Protein AF-A0A0D0DAS3-F1 (afdb_monomer_lite)

pLDDT: mean 72.25, std 18.8, range [35.47, 98.0]

Organism: NCBI:txid930991

Radius of gyration: 37.84 Å; chains: 1; bounding box: 75×64×122 Å

Structure (mmCIF, N/CA/C/O backbone):
data_AF-A0A0D0DAS3-F1
#
_entry.id   AF-A0A0D0DAS3-F1
#
loop_
_atom_site.group_PDB
_atom_site.id
_atom_site.type_symbol
_atom_site.label_atom_id
_atom_site.label_alt_id
_atom_site.label_comp_id
_atom_site.label_asym_id
_atom_site.label_entity_id
_atom_site.label_seq_id
_atom_site.pdbx_PDB_ins_code
_atom_site.Cartn_x
_atom_site.Cartn_y
_atom_site.Cartn_z
_atom_site.occupancy
_atom_site.B_iso_or_equiv
_atom_site.auth_seq_id
_atom_site.auth_comp_id
_atom_site.auth_asym_id
_atom_site.auth_atom_id
_atom_site.pdbx_PDB_model_num
ATOM 1 N N . MET A 1 1 ? -22.072 -10.601 -1.209 1.00 37.31 1 MET A N 1
ATOM 2 C CA . MET A 1 1 ? -21.146 -11.226 -0.236 1.00 37.31 1 MET A CA 1
ATOM 3 C C . MET A 1 1 ? -21.796 -11.237 1.158 1.00 37.31 1 MET A C 1
ATOM 5 O O . MET A 1 1 ? -21.249 -10.698 2.103 1.00 37.31 1 MET A O 1
ATOM 9 N N . ALA A 1 2 ? -23.007 -11.801 1.280 1.00 35.47 2 ALA A N 1
ATOM 10 C CA . ALA A 1 2 ? -23.915 -11.553 2.415 1.00 35.47 2 ALA A CA 1
ATOM 11 C C . ALA A 1 2 ? -24.180 -12.789 3.305 1.00 35.47 2 ALA A C 1
ATOM 13 O O . ALA A 1 2 ? -25.159 -12.817 4.038 1.00 35.47 2 ALA A O 1
ATOM 14 N N . LEU A 1 3 ? -23.362 -13.846 3.217 1.00 41.78 3 LEU A N 1
ATOM 15 C CA . LEU A 1 3 ? -23.717 -15.157 3.790 1.00 41.78 3 LEU A CA 1
ATOM 16 C C . LEU A 1 3 ? -22.562 -15.920 4.470 1.00 41.78 3 LEU A C 1
ATOM 18 O O . LEU A 1 3 ? -22.616 -17.141 4.551 1.00 41.78 3 LEU A O 1
ATOM 22 N N . ALA A 1 4 ? -21.533 -15.246 4.993 1.00 43.44 4 ALA A N 1
ATOM 23 C CA . ALA A 1 4 ? -20.408 -15.937 5.652 1.00 43.44 4 ALA A CA 1
ATOM 24 C C . ALA A 1 4 ? -20.433 -15.921 7.196 1.00 43.44 4 ALA A C 1
ATOM 26 O O . ALA A 1 4 ? -19.560 -16.514 7.818 1.00 43.44 4 ALA A O 1
ATOM 27 N N . LEU A 1 5 ? -21.430 -15.295 7.834 1.00 45.88 5 LEU A N 1
ATOM 28 C CA . LEU A 1 5 ? -21.548 -15.247 9.303 1.00 45.88 5 LEU A CA 1
ATOM 29 C C . LEU A 1 5 ? -22.787 -15.991 9.828 1.00 45.88 5 LEU A C 1
ATOM 31 O O . LEU A 1 5 ? -23.347 -15.628 10.854 1.00 45.88 5 LEU A O 1
ATOM 35 N N . LYS A 1 6 ? -23.240 -17.038 9.125 1.00 41.72 6 LYS A N 1
ATOM 36 C CA . LYS A 1 6 ? -24.409 -17.843 9.532 1.00 41.72 6 LYS A CA 1
ATOM 37 C C . LYS A 1 6 ? -24.060 -19.089 10.361 1.00 41.72 6 LYS A C 1
ATOM 39 O O . LYS A 1 6 ? -24.925 -19.921 10.601 1.00 41.72 6 LYS A O 1
ATOM 44 N N . GLY A 1 7 ? -22.812 -19.250 10.794 1.00 41.03 7 GLY A N 1
ATOM 45 C CA . GLY A 1 7 ? -22.350 -20.496 11.401 1.00 41.03 7 GLY A CA 1
ATOM 46 C C . GLY A 1 7 ? -21.439 -20.260 12.586 1.00 41.03 7 GLY A C 1
ATOM 47 O O . GLY A 1 7 ? -20.234 -20.168 12.412 1.00 41.03 7 GLY A O 1
ATOM 48 N N . GLU A 1 8 ? -22.045 -20.120 13.759 1.00 41.56 8 GLU A N 1
ATOM 49 C CA . GLU A 1 8 ? -21.644 -20.693 15.052 1.00 41.56 8 GLU A CA 1
ATOM 50 C C . GLU A 1 8 ? -22.451 -19.949 16.118 1.00 41.56 8 GLU A C 1
ATOM 52 O O . GLU A 1 8 ? -22.489 -18.721 16.129 1.00 41.56 8 GLU A O 1
ATOM 57 N N . HIS A 1 9 ? -23.128 -20.683 16.999 1.00 45.09 9 HIS A N 1
ATOM 58 C CA . HIS A 1 9 ? -24.027 -20.197 18.056 1.00 45.09 9 HIS A CA 1
ATOM 59 C C . HIS A 1 9 ? -23.376 -19.276 19.113 1.00 45.09 9 HIS A C 1
ATOM 61 O O . HIS A 1 9 ? -23.907 -19.111 20.202 1.00 45.09 9 HIS A O 1
ATOM 67 N N . LEU A 1 10 ? -22.251 -18.634 18.801 1.00 44.75 10 LEU A N 1
ATOM 68 C CA . LEU A 1 10 ? -21.479 -17.788 19.700 1.00 44.75 10 LEU A CA 1
ATOM 69 C C . LEU A 1 10 ? -22.201 -16.498 20.115 1.00 44.75 10 LEU A C 1
ATOM 71 O O . LEU A 1 10 ? -21.881 -15.932 21.154 1.00 44.75 10 LEU A O 1
ATOM 75 N N . TRP A 1 11 ? -23.169 -16.043 19.316 1.00 48.16 11 TRP A N 1
ATOM 76 C CA . TRP A 1 11 ? -23.962 -14.838 19.587 1.00 48.16 11 TRP A CA 1
ATOM 77 C C . TRP A 1 11 ? -25.349 -15.127 20.171 1.00 48.16 11 TRP A C 1
ATOM 79 O O . TRP A 1 11 ? -26.010 -14.209 20.648 1.00 48.16 11 TRP A O 1
ATOM 89 N N . ALA A 1 12 ? -25.786 -16.390 20.184 1.00 48.19 12 ALA A N 1
ATOM 90 C CA . ALA A 1 12 ? -27.146 -16.766 20.578 1.00 48.19 12 ALA A CA 1
ATOM 91 C C . ALA A 1 12 ? -27.414 -16.657 22.093 1.00 48.19 12 ALA A C 1
ATOM 93 O O . ALA A 1 12 ? -28.505 -16.985 22.547 1.00 48.19 12 ALA A O 1
ATOM 94 N N . HIS A 1 13 ? -26.434 -16.218 22.886 1.00 48.16 13 HIS A N 1
ATOM 95 C CA . HIS A 1 13 ? -26.560 -16.162 24.342 1.00 48.16 13 HIS A CA 1
ATOM 96 C C . HIS A 1 13 ? -26.931 -14.778 24.892 1.00 48.16 13 HIS A C 1
ATOM 98 O O . HIS A 1 13 ? -27.250 -14.696 26.073 1.00 48.16 13 HIS A O 1
ATOM 104 N N . CYS A 1 14 ? -26.909 -13.709 24.082 1.00 50.25 14 CYS A N 1
ATOM 105 C CA . CYS A 1 14 ? -27.077 -12.342 24.604 1.00 50.25 14 CYS A CA 1
ATOM 106 C C . CYS A 1 14 ? -28.175 -11.503 23.937 1.00 50.25 14 CYS A C 1
ATOM 108 O O . CYS A 1 14 ? -28.351 -10.353 24.328 1.00 50.25 14 CYS A O 1
ATOM 110 N N . SER A 1 15 ? -28.915 -12.026 22.956 1.00 57.41 15 SER A N 1
ATOM 111 C CA . SER A 1 15 ? -30.044 -11.289 22.381 1.00 57.41 15 SER A CA 1
ATOM 112 C C . SER A 1 15 ? -31.141 -12.235 21.891 1.00 57.41 15 SER A C 1
ATOM 114 O O . SER A 1 15 ? -30.876 -13.247 21.243 1.00 57.41 15 SER A O 1
ATOM 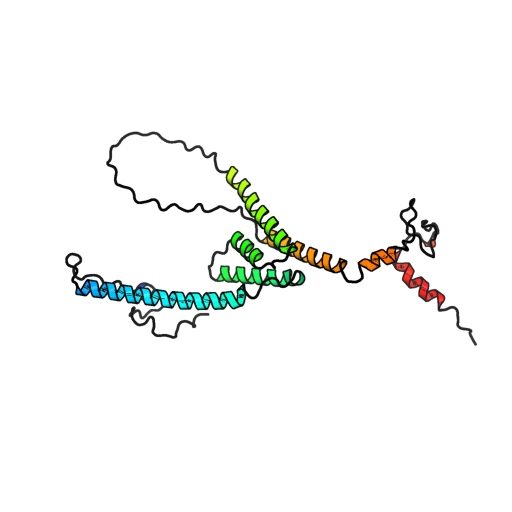116 N N . SER A 1 16 ? -32.384 -11.907 22.243 1.00 64.19 16 SER A N 1
ATOM 117 C CA . SER A 1 16 ? -33.613 -12.562 21.782 1.00 64.19 16 SER A CA 1
ATOM 118 C C . SER A 1 16 ? -34.200 -11.885 20.534 1.00 64.19 16 SER A C 1
ATOM 120 O O . SER A 1 16 ? -35.347 -12.149 20.171 1.00 64.19 16 SER A O 1
ATOM 122 N N . GLY A 1 17 ? -33.430 -11.009 19.880 1.00 69.56 17 GLY A N 1
ATOM 123 C CA . GLY A 1 17 ? -33.854 -10.255 18.704 1.00 69.56 17 GLY A CA 1
ATOM 124 C C . GLY A 1 17 ? -34.172 -11.163 17.518 1.00 69.56 17 GLY A C 1
ATOM 125 O O . GLY A 1 17 ? -33.307 -11.895 17.031 1.00 69.56 17 GLY A O 1
ATOM 126 N N . LEU A 1 18 ? -35.420 -11.109 17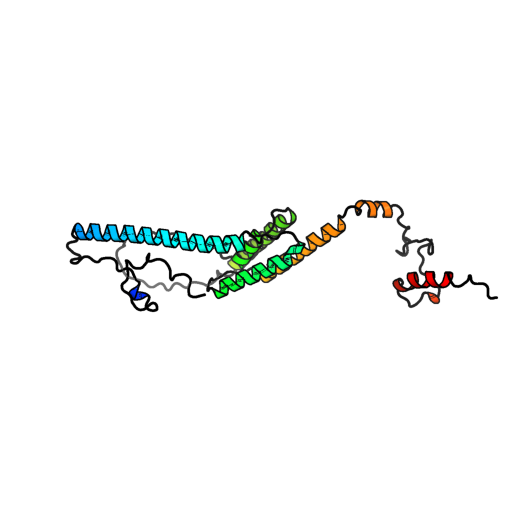.046 1.00 73.81 18 LEU A N 1
ATOM 127 C CA . LEU A 1 18 ? -35.893 -11.877 15.887 1.00 73.81 18 LEU A CA 1
ATOM 128 C C . LEU A 1 18 ? -35.603 -11.173 14.552 1.00 73.81 18 LEU A C 1
ATOM 130 O O . LEU A 1 18 ? -35.542 -11.843 13.521 1.00 73.81 18 LEU A O 1
ATOM 134 N N . ASP A 1 19 ? -35.437 -9.848 14.564 1.00 75.75 19 ASP A N 1
ATOM 135 C CA . ASP A 1 19 ? -35.235 -9.040 13.362 1.00 75.75 19 ASP A CA 1
ATOM 136 C C . ASP A 1 19 ? -33.746 -8.717 13.141 1.00 75.75 19 ASP A C 1
ATOM 138 O O . ASP A 1 19 ? -33.213 -7.852 13.834 1.00 75.75 19 ASP A O 1
ATOM 142 N N . PRO A 1 20 ? -33.081 -9.321 12.134 1.00 68.69 20 PRO A N 1
ATOM 143 C CA . PRO A 1 20 ? -31.670 -9.078 11.826 1.00 68.69 20 PRO A CA 1
ATOM 144 C C . PRO A 1 20 ? -31.358 -7.654 11.342 1.00 68.69 20 PRO A C 1
ATOM 146 O O . PRO A 1 20 ? -30.185 -7.310 11.203 1.00 68.69 20 PRO A O 1
ATOM 149 N N . THR A 1 21 ? -32.370 -6.832 11.054 1.00 67.81 21 THR A N 1
ATOM 150 C CA . THR A 1 21 ? -32.191 -5.438 10.625 1.00 67.81 21 THR A CA 1
ATOM 151 C C . THR A 1 21 ? -32.295 -4.432 11.771 1.00 67.81 21 THR A C 1
ATOM 153 O O . THR A 1 21 ? -31.789 -3.315 11.646 1.00 67.81 21 THR A O 1
ATOM 156 N N . ASN A 1 22 ? -32.857 -4.829 12.916 1.00 75.25 22 ASN A N 1
ATOM 157 C CA . ASN A 1 22 ? -32.949 -3.982 14.096 1.00 75.25 22 ASN A CA 1
ATOM 158 C C . ASN A 1 22 ? -31.716 -4.158 14.996 1.00 75.25 22 ASN A C 1
ATOM 160 O O . ASN A 1 22 ? -31.684 -5.007 15.884 1.00 75.25 22 ASN A O 1
ATOM 164 N N . LEU A 1 23 ? -30.688 -3.323 14.799 1.00 63.03 23 LEU A N 1
ATOM 165 C CA . LEU A 1 23 ? -29.473 -3.365 15.626 1.00 63.03 23 LEU A CA 1
ATOM 166 C C . LEU A 1 23 ? -29.740 -3.156 17.126 1.00 63.03 23 LEU A C 1
ATOM 168 O O . LEU A 1 23 ? -28.943 -3.629 17.937 1.00 63.03 23 LEU A O 1
ATOM 172 N N . ALA A 1 24 ? -30.831 -2.480 17.506 1.00 67.31 24 ALA A N 1
ATOM 173 C CA . ALA A 1 24 ? -31.164 -2.267 18.913 1.00 67.31 24 ALA A CA 1
ATOM 174 C C . ALA A 1 24 ? -31.466 -3.593 19.630 1.00 67.31 24 ALA A C 1
ATOM 176 O O . ALA A 1 24 ? -31.024 -3.784 20.763 1.00 67.31 24 ALA A O 1
ATOM 177 N N . ASP A 1 25 ? -32.094 -4.547 18.936 1.00 68.69 25 ASP A N 1
ATOM 178 C CA . ASP A 1 25 ? -32.457 -5.863 19.479 1.00 68.69 25 ASP A CA 1
ATOM 179 C C . ASP A 1 25 ? -31.242 -6.788 19.685 1.00 68.69 25 ASP A C 1
ATOM 181 O O . ASP A 1 25 ? -31.351 -7.848 20.305 1.00 68.69 25 ASP A O 1
ATOM 185 N N . TYR A 1 26 ? -30.068 -6.393 19.183 1.00 61.81 26 TYR A N 1
ATOM 186 C CA . TYR A 1 26 ? -28.794 -7.096 19.371 1.00 61.81 26 TYR A CA 1
ATOM 187 C C . TYR A 1 26 ? -27.865 -6.414 20.374 1.00 61.81 26 TYR A C 1
ATOM 189 O O . TYR A 1 26 ? -26.768 -6.917 20.638 1.00 61.81 26 TYR A O 1
ATOM 197 N N . THR A 1 27 ? -28.272 -5.280 20.951 1.00 60.72 27 THR A N 1
ATOM 198 C CA . THR A 1 27 ? -27.487 -4.655 22.014 1.00 60.72 27 THR A CA 1
ATOM 199 C C . THR A 1 27 ? -27.577 -5.508 23.277 1.00 60.72 27 THR A C 1
ATOM 201 O O . THR A 1 27 ? -28.653 -5.744 23.816 1.00 60.72 27 THR A O 1
ATOM 204 N N . SER A 1 28 ? -26.430 -6.018 23.738 1.00 68.12 28 SER A N 1
ATOM 205 C CA . SER A 1 28 ? -26.345 -6.721 25.020 1.00 68.12 28 SER A CA 1
ATOM 206 C C . SER A 1 28 ? -26.717 -5.733 26.122 1.00 68.12 28 SER A C 1
ATOM 208 O O . SER A 1 28 ? -25.948 -4.814 26.418 1.00 68.12 28 SER A O 1
ATOM 210 N N . SER A 1 29 ? -27.910 -5.886 26.691 1.00 76.06 29 SER A N 1
ATOM 211 C CA . SER A 1 29 ? -28.363 -5.063 27.803 1.00 76.06 29 SER A CA 1
ATOM 212 C C . SER A 1 29 ? -27.509 -5.387 29.023 1.00 76.06 29 SER A C 1
ATOM 214 O O . SER A 1 29 ? -27.520 -6.520 29.512 1.00 76.06 29 SER A O 1
ATOM 216 N N . VAL A 1 30 ? -26.755 -4.399 29.501 1.00 80.25 30 VAL A N 1
ATOM 217 C CA . VAL A 1 30 ? -26.060 -4.489 30.788 1.00 80.25 30 VAL A CA 1
ATOM 218 C C . VAL A 1 30 ? -27.119 -4.788 31.855 1.00 80.25 30 VAL A C 1
ATOM 220 O O . VAL A 1 30 ? -28.116 -4.062 31.899 1.00 80.25 30 VAL A O 1
ATOM 223 N N . PRO A 1 31 ? -26.955 -5.829 32.691 1.00 83.81 31 PRO A N 1
ATOM 224 C CA . PRO A 1 31 ? -27.891 -6.078 33.777 1.00 83.81 31 PRO A CA 1
ATOM 225 C C . PRO A 1 31 ? -27.959 -4.841 34.680 1.00 83.81 31 PRO A C 1
ATOM 227 O O . PRO A 1 31 ? -26.941 -4.365 35.182 1.00 83.81 31 PRO A O 1
ATOM 230 N N . SER A 1 32 ? -29.160 -4.288 34.832 1.00 83.25 32 SER A N 1
ATOM 231 C CA . SER A 1 32 ? -29.428 -3.129 35.680 1.00 83.25 32 SER A CA 1
ATOM 232 C C . SER A 1 32 ? -29.883 -3.592 37.068 1.00 83.25 32 SER A C 1
ATOM 234 O O . SER A 1 32 ? -30.735 -4.483 37.128 1.00 83.25 32 SER A O 1
ATOM 236 N N . PRO A 1 33 ? -29.379 -2.992 38.162 1.00 86.56 33 PRO A N 1
ATOM 237 C CA . PRO A 1 33 ? -29.865 -3.288 39.507 1.00 86.56 33 PRO A CA 1
ATOM 238 C C . PRO A 1 33 ? -31.370 -3.037 39.626 1.00 86.56 33 PRO A C 1
ATOM 240 O O . PRO A 1 33 ? -31.887 -2.091 39.025 1.00 86.56 33 PRO A O 1
ATOM 243 N N . VAL A 1 34 ? -32.061 -3.855 40.420 1.00 89.44 34 VAL A N 1
ATOM 244 C CA . VAL A 1 34 ? -33.497 -3.682 40.696 1.00 89.44 34 VAL A CA 1
ATOM 245 C C . VAL A 1 34 ? -33.736 -2.422 41.534 1.00 89.44 34 VAL A C 1
ATOM 247 O O . VAL A 1 34 ? -34.700 -1.697 41.291 1.00 89.44 34 VAL A O 1
ATOM 250 N N . ASP A 1 35 ? -32.834 -2.134 42.477 1.00 89.81 35 ASP A N 1
ATOM 251 C CA . ASP A 1 35 ? -32.795 -0.891 43.250 1.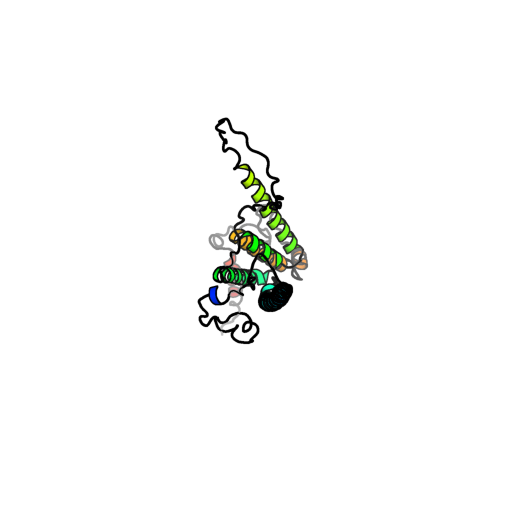00 89.81 35 ASP A CA 1
ATOM 252 C C . ASP A 1 35 ? -31.390 -0.260 43.152 1.00 89.81 35 ASP A C 1
ATOM 254 O O . ASP A 1 35 ? -30.423 -0.813 43.685 1.00 89.81 35 ASP A O 1
ATOM 258 N N . PRO A 1 36 ? -31.235 0.909 42.504 1.00 87.69 36 PRO A N 1
ATOM 259 C CA . PRO A 1 36 ? -29.936 1.568 42.369 1.00 87.69 36 PRO A CA 1
ATOM 260 C C . PRO A 1 36 ? -29.347 2.033 43.710 1.00 87.69 36 PRO A C 1
ATOM 262 O O . PRO A 1 36 ? -28.149 2.302 43.790 1.00 87.69 36 PRO A O 1
ATOM 265 N N . THR A 1 37 ? -30.165 2.131 44.759 1.00 92.25 37 THR A N 1
ATOM 266 C CA . THR A 1 37 ? -29.747 2.554 46.101 1.00 92.25 37 THR A CA 1
ATOM 267 C C . THR A 1 37 ? -29.239 1.403 46.970 1.00 92.25 37 THR A C 1
ATOM 269 O O . THR A 1 37 ? -28.601 1.656 47.992 1.00 92.25 37 THR A O 1
ATOM 272 N N . ALA A 1 38 ? -29.479 0.150 46.572 1.00 91.88 38 ALA A N 1
ATOM 273 C CA . ALA A 1 38 ? -29.181 -1.031 47.378 1.00 91.88 38 ALA A CA 1
ATOM 274 C C . ALA A 1 38 ? -28.699 -2.207 46.513 1.00 91.88 38 ALA A C 1
ATOM 276 O O . ALA A 1 38 ? -29.331 -3.259 46.463 1.00 91.88 38 ALA A O 1
ATOM 277 N N . ILE A 1 39 ? -27.549 -2.034 45.854 1.00 93.44 39 ILE A N 1
ATOM 278 C CA . ILE A 1 39 ? -26.938 -3.091 45.037 1.00 93.44 39 ILE A CA 1
ATOM 279 C C . ILE A 1 39 ? -26.578 -4.287 45.928 1.00 93.44 39 ILE A C 1
ATOM 281 O O . ILE A 1 39 ? -25.756 -4.193 46.843 1.00 93.44 39 ILE A O 1
ATOM 285 N N . THR A 1 40 ? -27.181 -5.431 45.633 1.00 95.81 40 THR A N 1
ATOM 286 C CA . THR A 1 40 ? -26.952 -6.690 46.341 1.00 95.81 40 THR A CA 1
ATOM 287 C C . THR A 1 40 ? -25.684 -7.394 45.847 1.00 95.81 40 THR A C 1
ATOM 289 O O . THR A 1 40 ? -25.251 -7.221 44.707 1.00 95.81 40 THR A O 1
ATOM 292 N N . ALA A 1 41 ? -25.088 -8.253 46.682 1.00 93.62 41 ALA A N 1
ATOM 293 C CA . ALA A 1 41 ? -23.917 -9.047 46.289 1.00 93.62 41 ALA A CA 1
ATOM 294 C C . ALA A 1 41 ? -24.187 -9.938 45.058 1.00 93.62 41 ALA A C 1
ATOM 296 O O . ALA A 1 41 ? -23.314 -10.089 44.207 1.00 93.62 41 ALA A O 1
ATOM 297 N N . ALA A 1 42 ? -25.411 -10.461 44.925 1.00 91.19 42 ALA A N 1
ATOM 298 C CA . ALA A 1 42 ? -25.826 -11.261 43.774 1.00 91.19 42 ALA A CA 1
ATOM 299 C C . ALA A 1 42 ? -25.858 -10.441 42.470 1.00 91.19 42 ALA A C 1
ATOM 301 O O . ALA A 1 42 ? -25.453 -10.930 41.416 1.00 91.19 42 ALA A O 1
ATOM 302 N N . GLU A 1 43 ? -26.291 -9.178 42.528 1.00 91.75 43 GLU A N 1
ATOM 303 C CA . GLU A 1 43 ? -26.259 -8.278 41.368 1.00 91.75 43 GLU A CA 1
ATOM 304 C C . GLU A 1 43 ? -24.821 -7.925 40.973 1.00 91.75 43 GLU A C 1
ATOM 306 O O . GLU A 1 43 ? -24.504 -7.907 39.784 1.00 91.75 43 GLU A O 1
ATOM 311 N N . ILE A 1 44 ? -23.928 -7.721 41.949 1.00 92.06 44 ILE A N 1
ATOM 312 C CA . ILE A 1 44 ? -22.495 -7.502 41.686 1.00 92.06 44 ILE A CA 1
ATOM 313 C C . ILE A 1 44 ? -21.895 -8.715 40.968 1.00 92.06 44 ILE A C 1
ATOM 315 O O . ILE A 1 44 ? -21.233 -8.547 39.943 1.00 92.06 44 ILE A O 1
ATOM 319 N N . GLU A 1 45 ? -22.151 -9.932 41.457 1.00 92.81 45 GLU A N 1
ATOM 320 C CA . GLU A 1 45 ? -21.692 -11.161 40.798 1.00 92.81 45 GLU A CA 1
ATOM 321 C C . GLU A 1 45 ? -22.249 -11.286 39.373 1.00 92.81 45 GLU A C 1
ATOM 323 O O . GLU A 1 45 ? -21.499 -11.606 38.449 1.00 92.81 45 GLU A O 1
ATOM 328 N N . SER A 1 46 ? -23.525 -10.948 39.159 1.00 87.12 46 SER A N 1
ATOM 329 C CA . SER A 1 46 ? -24.140 -10.968 37.827 1.00 87.12 46 SER A CA 1
ATOM 330 C C . SER A 1 46 ? -23.499 -9.968 36.858 1.00 87.12 46 SER A C 1
ATOM 332 O O . SER A 1 46 ? -23.319 -10.288 35.681 1.00 87.12 46 SER A O 1
ATOM 334 N N . VAL A 1 47 ? -23.159 -8.759 37.313 1.00 85.06 47 VAL A N 1
ATOM 335 C CA . VAL A 1 47 ? -22.491 -7.744 36.480 1.00 85.06 47 VAL A CA 1
ATOM 336 C C . VAL A 1 47 ? -21.060 -8.174 36.148 1.00 85.06 47 VAL A C 1
ATOM 338 O O . VAL A 1 47 ? -20.618 -8.016 35.008 1.00 85.06 47 VAL A O 1
ATOM 341 N N . LEU A 1 48 ? -20.335 -8.746 37.114 1.00 87.12 48 LEU A N 1
ATOM 342 C CA . LEU A 1 48 ? -18.971 -9.239 36.904 1.00 87.12 48 LEU A CA 1
ATOM 343 C C . LEU A 1 48 ? -18.927 -10.421 35.925 1.00 87.12 48 LEU A C 1
ATOM 345 O O . LEU A 1 48 ? -18.082 -10.429 35.027 1.00 87.12 48 LEU A O 1
ATOM 349 N N . ASP A 1 49 ? -19.853 -11.377 36.038 1.00 89.12 49 ASP A N 1
ATOM 350 C CA . ASP A 1 49 ? -19.989 -12.485 35.082 1.00 89.12 49 ASP A CA 1
ATOM 351 C C . ASP A 1 49 ? -20.333 -11.977 33.670 1.00 89.12 49 ASP A C 1
ATOM 353 O O . ASP A 1 49 ? -19.721 -12.399 32.682 1.00 89.12 49 ASP A O 1
ATOM 357 N N . TRP A 1 50 ? -21.240 -10.998 33.561 1.00 89.06 50 TRP A N 1
ATOM 358 C CA . TRP A 1 50 ? -21.560 -10.354 32.284 1.00 89.06 50 TRP A CA 1
ATOM 359 C C . TRP A 1 50 ? -20.332 -9.678 31.658 1.00 89.06 50 TRP A C 1
ATOM 361 O O . TRP A 1 50 ? -20.059 -9.873 30.471 1.00 89.06 50 TRP A O 1
ATOM 371 N N . LEU A 1 51 ? -19.547 -8.934 32.447 1.00 83.25 51 LEU A N 1
ATOM 372 C CA . LEU A 1 51 ? -18.313 -8.291 31.982 1.00 83.25 51 LEU A CA 1
ATOM 373 C C . LEU A 1 51 ? -17.278 -9.316 31.503 1.00 83.25 51 LEU A C 1
ATOM 375 O O . LEU A 1 51 ? -16.657 -9.109 30.457 1.00 83.25 51 LEU A O 1
ATOM 379 N N . ALA A 1 52 ? -17.115 -10.431 32.221 1.00 84.94 52 ALA A N 1
ATOM 380 C CA . ALA A 1 52 ? -16.203 -11.505 31.837 1.00 84.94 52 ALA A CA 1
ATOM 381 C C . ALA A 1 52 ? -16.607 -12.140 30.495 1.00 84.94 52 ALA A C 1
ATOM 383 O O . ALA A 1 52 ? -15.778 -12.265 29.586 1.00 84.94 52 ALA A O 1
ATOM 384 N N . LYS A 1 53 ? -17.896 -12.457 30.323 1.00 85.25 53 LYS A N 1
ATOM 385 C CA . LYS A 1 53 ? -18.444 -12.993 29.066 1.00 85.25 53 LYS A CA 1
ATOM 386 C C . LYS A 1 53 ? -18.326 -11.995 27.915 1.00 85.25 53 LYS A C 1
ATOM 388 O O . LYS A 1 53 ? -17.931 -12.374 26.812 1.00 85.25 53 LYS A O 1
ATOM 393 N N . ALA A 1 54 ? -18.595 -10.713 28.160 1.00 83.06 54 ALA A N 1
ATOM 394 C CA . ALA A 1 54 ? -18.446 -9.659 27.160 1.00 83.06 54 ALA A CA 1
ATOM 395 C C . ALA A 1 54 ? -16.981 -9.482 26.721 1.00 83.06 54 ALA A C 1
ATOM 397 O O . ALA A 1 54 ? -16.704 -9.338 25.527 1.00 83.06 54 ALA A O 1
ATOM 398 N N . ALA A 1 55 ? -16.029 -9.534 27.658 1.00 76.12 55 ALA A N 1
ATOM 399 C CA . ALA A 1 55 ? -14.600 -9.490 27.354 1.00 76.12 55 ALA A CA 1
ATOM 400 C C . ALA A 1 55 ? -14.153 -10.709 26.526 1.00 76.12 55 ALA A C 1
ATOM 402 O O . ALA A 1 55 ? -13.418 -10.555 25.547 1.00 76.12 55 ALA A O 1
ATOM 403 N N . GLN A 1 56 ? -14.644 -11.907 26.860 1.00 85.31 56 GLN A N 1
ATOM 404 C CA . GLN A 1 56 ? -14.389 -13.124 26.089 1.00 85.31 56 GLN A CA 1
ATOM 405 C C . GLN A 1 56 ? -14.973 -13.037 24.672 1.00 85.31 56 GLN A C 1
ATOM 407 O O . GLN A 1 56 ? -14.278 -13.343 23.705 1.00 85.31 56 GLN A O 1
ATOM 412 N N . ALA A 1 57 ? -16.215 -12.571 24.520 1.00 80.44 57 ALA A N 1
ATOM 413 C CA . ALA A 1 57 ? -16.831 -12.381 23.209 1.00 80.44 57 ALA A CA 1
ATOM 414 C C . ALA A 1 57 ? -16.026 -11.389 22.355 1.00 80.44 57 ALA A C 1
ATOM 416 O O . ALA A 1 57 ? -15.674 -11.699 21.216 1.00 80.44 57 ALA A O 1
ATOM 417 N N . LYS A 1 58 ? -15.636 -10.240 22.930 1.00 77.69 58 LYS A N 1
ATOM 418 C CA . LYS A 1 58 ? -14.756 -9.264 22.267 1.00 77.69 58 LYS A CA 1
ATOM 419 C C . LYS A 1 58 ? -13.427 -9.883 21.837 1.00 77.69 58 LYS A C 1
ATOM 421 O O . LYS A 1 58 ? -12.986 -9.619 20.722 1.00 77.69 58 LYS A O 1
ATOM 426 N N . SER A 1 59 ? -12.798 -10.719 22.667 1.00 75.06 59 SER A N 1
ATOM 427 C CA . SER A 1 59 ? -11.527 -11.361 22.305 1.00 75.06 59 SER A CA 1
ATOM 428 C C . SER A 1 59 ? -11.683 -12.340 21.137 1.00 75.06 59 SER A C 1
ATOM 430 O O . SER A 1 59 ? -10.838 -12.359 20.243 1.00 75.06 59 SER A O 1
ATOM 432 N N . ILE A 1 60 ? -12.787 -13.094 21.079 1.00 75.31 60 ILE A N 1
ATOM 433 C CA . ILE A 1 60 ? -13.058 -14.031 19.980 1.00 75.31 60 ILE A CA 1
ATOM 434 C C . ILE A 1 60 ? -13.365 -13.283 18.683 1.00 75.31 60 ILE A C 1
ATOM 436 O O . ILE A 1 60 ? -12.839 -13.654 17.632 1.00 75.31 60 ILE A O 1
ATOM 440 N N . ILE A 1 61 ? -14.172 -12.221 18.754 1.00 76.31 61 ILE A N 1
ATOM 441 C CA . ILE A 1 61 ? -14.477 -11.356 17.609 1.00 76.31 61 ILE A CA 1
ATOM 442 C C . ILE A 1 61 ? -13.192 -10.732 17.084 1.00 76.31 61 ILE A C 1
ATOM 444 O O . ILE A 1 61 ? -12.896 -10.878 15.903 1.00 76.31 61 ILE A O 1
ATOM 448 N N . ASN A 1 62 ? -12.387 -10.128 17.961 1.00 71.25 62 ASN A N 1
ATOM 449 C CA . ASN A 1 62 ? -11.100 -9.562 17.578 1.00 71.25 62 ASN A CA 1
ATOM 450 C C . ASN A 1 62 ? -10.198 -10.626 16.962 1.00 71.25 62 ASN A C 1
ATOM 452 O O . ASN A 1 62 ? -9.620 -10.381 15.915 1.00 71.25 62 ASN A O 1
ATOM 456 N N . ARG A 1 63 ? -10.122 -11.838 17.527 1.00 78.12 63 ARG A N 1
ATOM 457 C CA . ARG A 1 63 ? -9.322 -12.916 16.934 1.00 78.12 63 ARG A CA 1
ATOM 458 C C . ARG A 1 63 ? -9.823 -13.294 15.542 1.00 78.12 63 ARG A C 1
ATOM 460 O O . ARG A 1 63 ? -9.001 -13.454 14.647 1.00 78.12 63 ARG A O 1
ATOM 467 N N . ARG A 1 64 ? -11.137 -13.438 15.333 1.00 76.56 64 ARG A N 1
ATOM 468 C CA . ARG A 1 64 ? -11.707 -13.825 14.027 1.00 76.56 64 ARG A CA 1
ATOM 469 C C . ARG A 1 64 ? -11.595 -12.712 12.994 1.00 76.56 64 ARG A C 1
ATOM 471 O O . ARG A 1 64 ? -11.170 -12.997 11.882 1.00 76.56 64 ARG A O 1
ATOM 478 N N . ILE A 1 65 ? -11.918 -11.473 13.359 1.00 78.12 65 ILE A N 1
ATOM 479 C CA . ILE A 1 65 ? -11.751 -10.307 12.486 1.00 78.12 65 ILE A CA 1
ATOM 480 C C . ILE A 1 65 ? -10.275 -10.142 12.155 1.00 78.12 65 ILE A C 1
ATOM 482 O O . ILE A 1 65 ? -9.952 -10.107 10.978 1.00 78.12 65 ILE A O 1
ATOM 486 N N . SER A 1 66 ? -9.375 -10.157 13.144 1.00 75.88 66 SER A N 1
ATOM 487 C CA . SER A 1 66 ? -7.937 -10.113 12.884 1.00 75.88 66 SER A CA 1
ATOM 488 C C . SER A 1 66 ? -7.498 -11.260 11.992 1.00 75.88 66 SER A C 1
ATOM 490 O O . SER A 1 66 ? -6.769 -10.993 11.064 1.00 75.88 66 SER A O 1
ATOM 492 N N . THR A 1 67 ? -7.973 -12.495 12.184 1.00 69.38 67 THR A N 1
ATOM 493 C CA . THR A 1 67 ? -7.592 -13.625 11.313 1.00 69.38 67 THR A CA 1
ATOM 494 C C . THR A 1 67 ? -8.094 -13.443 9.883 1.00 69.38 67 THR A C 1
ATOM 496 O O . THR A 1 67 ? -7.353 -13.700 8.943 1.00 69.38 67 THR A O 1
ATOM 499 N N . ILE A 1 68 ? -9.340 -13.001 9.693 1.00 70.62 68 ILE A N 1
ATOM 500 C CA . ILE A 1 68 ? -9.917 -12.774 8.361 1.00 70.62 68 ILE A CA 1
ATOM 501 C C . ILE A 1 68 ? -9.195 -11.614 7.683 1.00 70.62 68 ILE A C 1
ATOM 503 O O . ILE A 1 68 ? -8.735 -11.767 6.558 1.00 70.62 68 ILE A O 1
ATOM 507 N N . VAL A 1 69 ? -9.031 -10.498 8.389 1.00 71.62 69 VAL A N 1
ATOM 508 C CA . VAL A 1 69 ? -8.307 -9.321 7.915 1.00 71.62 69 VAL A CA 1
ATOM 509 C C . VAL A 1 69 ? -6.865 -9.699 7.603 1.00 71.62 69 VAL A C 1
ATOM 511 O O . VAL A 1 69 ? -6.435 -9.485 6.484 1.00 71.62 69 VAL A O 1
ATOM 514 N N . THR A 1 70 ? -6.132 -10.361 8.497 1.00 65.44 70 THR A N 1
ATOM 515 C CA . THR A 1 70 ? -4.762 -10.798 8.206 1.00 65.44 70 THR A CA 1
ATOM 516 C C . THR A 1 70 ? -4.719 -11.830 7.096 1.00 65.44 70 THR A C 1
ATOM 518 O O . THR A 1 70 ? -3.832 -11.729 6.286 1.00 65.44 70 THR A O 1
ATOM 521 N N . SER A 1 71 ? -5.642 -12.786 6.974 1.00 67.00 71 SER A N 1
ATOM 522 C CA . SER A 1 71 ? -5.612 -13.744 5.851 1.00 67.00 71 SER A CA 1
ATOM 523 C C . SER A 1 71 ? -5.867 -13.061 4.505 1.00 67.00 71 SER A C 1
ATOM 525 O O . SER A 1 71 ? -5.150 -13.306 3.541 1.00 67.00 71 SER A O 1
ATOM 527 N N . GLN A 1 72 ? -6.819 -12.125 4.456 1.00 67.00 72 GLN A N 1
ATOM 528 C CA . GLN A 1 72 ? -7.111 -11.350 3.255 1.00 67.00 72 GLN A CA 1
ATOM 529 C C . GLN A 1 72 ? -6.024 -10.320 2.944 1.00 67.00 72 GLN A C 1
ATOM 531 O O . GLN A 1 72 ? -5.795 -10.026 1.775 1.00 67.00 72 GLN A O 1
ATOM 536 N N . LEU A 1 73 ? -5.358 -9.764 3.955 1.00 63.66 73 LEU A N 1
ATOM 537 C CA . LEU A 1 73 ? -4.255 -8.826 3.771 1.00 63.66 73 LEU A CA 1
ATOM 538 C C . LEU A 1 73 ? -2.928 -9.550 3.525 1.00 63.66 73 LEU A C 1
ATOM 540 O O . LEU A 1 73 ? -2.126 -9.059 2.755 1.00 63.66 73 LEU A O 1
ATOM 544 N N . ASP A 1 74 ? -2.672 -10.721 4.091 1.00 59.09 74 ASP A N 1
ATOM 545 C CA . ASP A 1 74 ? -1.414 -11.451 3.905 1.00 59.09 74 ASP A CA 1
ATOM 546 C C . ASP A 1 74 ? -1.398 -12.126 2.521 1.00 59.09 74 ASP A C 1
ATOM 548 O O . ASP A 1 74 ? -0.431 -12.001 1.776 1.00 59.09 74 ASP A O 1
ATOM 552 N N . GLU A 1 75 ? -2.516 -12.694 2.057 1.00 57.09 75 GLU A N 1
ATOM 553 C CA . GLU A 1 75 ? -2.584 -13.231 0.688 1.00 57.09 75 GLU A CA 1
ATOM 554 C C . GLU A 1 75 ? -2.531 -12.138 -0.400 1.00 57.09 75 GLU A C 1
ATOM 556 O O . GLU A 1 75 ? -2.040 -12.397 -1.502 1.00 57.09 75 GLU A O 1
ATOM 561 N N . ASN A 1 76 ? -2.968 -10.904 -0.103 1.00 56.41 76 ASN A N 1
ATOM 562 C CA . ASN A 1 76 ? -3.067 -9.830 -1.104 1.00 56.41 76 ASN A CA 1
ATOM 563 C C . ASN A 1 76 ? -2.022 -8.700 -0.965 1.00 56.41 76 ASN A C 1
ATOM 565 O O . ASN A 1 76 ? -1.636 -8.126 -1.982 1.00 56.41 76 ASN A O 1
ATOM 569 N N . GLN A 1 77 ? -1.529 -8.385 0.239 1.00 55.78 77 GLN A N 1
ATOM 570 C CA . GLN A 1 77 ? -0.567 -7.297 0.506 1.00 55.78 77 GLN A CA 1
ATOM 571 C C . GLN A 1 77 ? 0.876 -7.782 0.695 1.00 55.78 77 GLN A C 1
ATOM 573 O O . GLN A 1 77 ? 1.787 -7.134 0.179 1.00 55.78 77 GLN A O 1
ATOM 578 N N . THR A 1 78 ? 1.149 -8.915 1.361 1.00 48.59 78 THR A N 1
ATOM 579 C CA . THR A 1 78 ? 2.551 -9.377 1.492 1.00 48.59 78 THR A CA 1
ATOM 580 C C . THR A 1 78 ? 3.072 -10.063 0.224 1.00 48.59 78 THR A C 1
ATOM 582 O O . THR A 1 78 ? 4.288 -10.096 -0.001 1.00 48.59 78 THR A O 1
ATOM 585 N N . ALA A 1 79 ? 2.179 -10.504 -0.669 1.00 51.66 79 ALA A N 1
ATOM 586 C CA . ALA A 1 79 ? 2.522 -11.195 -1.914 1.00 51.66 79 ALA A CA 1
ATOM 587 C C . ALA A 1 79 ? 2.787 -10.286 -3.129 1.00 51.66 79 ALA A C 1
ATOM 589 O O . ALA A 1 79 ? 3.313 -10.761 -4.141 1.00 51.66 79 ALA A O 1
ATOM 590 N N . GLN A 1 80 ? 2.470 -8.990 -3.066 1.00 71.69 80 GLN A N 1
ATOM 591 C CA . GLN A 1 80 ? 2.672 -8.091 -4.206 1.00 71.69 80 GLN A CA 1
ATOM 592 C C . GLN A 1 80 ? 3.685 -7.000 -3.940 1.00 71.69 80 GLN A C 1
ATOM 594 O O . GLN A 1 80 ? 3.514 -5.868 -4.352 1.00 71.69 80 GLN A O 1
ATOM 599 N N . LYS A 1 81 ? 4.814 -7.354 -3.332 1.00 88.62 81 LYS A N 1
ATOM 600 C CA . LYS A 1 81 ? 6.006 -6.521 -3.498 1.00 88.62 81 LYS A CA 1
ATOM 601 C C . LYS A 1 81 ? 6.334 -6.416 -4.982 1.00 88.62 81 LYS A C 1
ATOM 603 O O . LYS A 1 81 ? 6.222 -7.401 -5.722 1.00 88.62 81 LYS A O 1
ATOM 608 N N . LEU A 1 82 ? 6.777 -5.239 -5.403 1.00 94.25 82 LEU A N 1
ATOM 609 C CA . LEU A 1 82 ? 7.305 -5.058 -6.746 1.00 94.25 82 LEU A CA 1
ATOM 610 C C . LEU A 1 82 ? 8.456 -6.053 -6.950 1.00 94.25 82 LEU A C 1
ATOM 612 O O . LEU A 1 82 ? 9.439 -6.020 -6.213 1.00 94.25 82 LEU A O 1
ATOM 616 N N . LYS A 1 83 ? 8.346 -6.960 -7.925 1.00 92.12 83 LYS A N 1
ATOM 617 C CA . LYS A 1 83 ? 9.377 -7.992 -8.136 1.00 92.12 83 LYS A CA 1
ATOM 618 C C . LYS A 1 83 ? 10.658 -7.388 -8.701 1.00 92.12 83 LYS A C 1
ATOM 620 O O . LYS A 1 83 ? 11.754 -7.611 -8.192 1.00 92.12 83 LYS A O 1
ATOM 625 N N . ASP A 1 84 ? 10.507 -6.595 -9.753 1.00 94.56 84 ASP A N 1
ATOM 626 C CA . ASP A 1 84 ? 11.573 -5.837 -10.390 1.00 94.56 84 ASP A CA 1
ATOM 627 C C . ASP A 1 84 ? 10.992 -4.629 -11.140 1.00 94.56 84 ASP A C 1
ATOM 629 O O . ASP A 1 84 ? 9.785 -4.415 -11.177 1.00 94.56 84 ASP A O 1
ATOM 633 N N . ALA A 1 85 ? 11.857 -3.817 -11.750 1.00 96.44 85 ALA A N 1
ATOM 634 C CA . ALA A 1 85 ? 11.416 -2.628 -12.469 1.00 96.44 85 ALA A CA 1
ATOM 635 C C . ALA A 1 85 ? 10.511 -2.928 -13.680 1.00 96.44 85 ALA A C 1
ATOM 637 O O . ALA A 1 85 ? 9.687 -2.088 -14.024 1.00 96.44 85 ALA A O 1
ATOM 638 N N . SER A 1 86 ? 10.624 -4.101 -14.315 1.00 95.19 86 SER A N 1
ATOM 639 C CA . SER A 1 86 ? 9.747 -4.483 -15.433 1.00 95.19 86 SER A CA 1
ATOM 640 C C . SER A 1 86 ? 8.319 -4.800 -14.985 1.00 95.19 86 SER A C 1
ATOM 642 O O . SER A 1 86 ? 7.381 -4.644 -15.762 1.00 95.19 86 SER A O 1
ATOM 644 N N . ASP A 1 87 ? 8.151 -5.145 -13.709 1.00 95.56 87 ASP A N 1
ATOM 645 C CA . ASP A 1 87 ? 6.869 -5.439 -13.074 1.00 95.56 87 ASP A CA 1
ATOM 646 C C . ASP A 1 87 ? 6.096 -4.182 -12.619 1.00 95.56 87 ASP A C 1
ATOM 648 O O . ASP A 1 87 ? 4.974 -4.280 -12.127 1.00 95.56 87 ASP A O 1
ATOM 652 N N . ALA A 1 88 ? 6.669 -2.983 -12.790 1.00 96.25 88 ALA A N 1
ATOM 653 C CA . ALA A 1 88 ? 6.137 -1.737 -12.228 1.00 96.25 88 ALA A CA 1
ATOM 654 C C . ALA A 1 88 ? 4.708 -1.407 -12.677 1.00 96.25 88 ALA A C 1
ATOM 656 O O . ALA A 1 88 ? 3.883 -1.027 -11.851 1.00 96.25 88 ALA A O 1
ATOM 657 N N . MET A 1 89 ? 4.389 -1.596 -13.961 1.00 96.12 89 MET A N 1
ATOM 658 C CA . MET A 1 89 ? 3.037 -1.346 -14.479 1.00 96.12 89 MET A CA 1
ATOM 659 C C . MET A 1 89 ? 2.006 -2.311 -13.883 1.00 96.12 89 MET A C 1
ATOM 661 O O . MET A 1 89 ? 0.907 -1.891 -13.532 1.00 96.12 89 MET A O 1
ATOM 665 N N . ARG A 1 90 ? 2.361 -3.598 -13.747 1.00 95.25 90 ARG A N 1
ATOM 666 C CA . ARG A 1 90 ? 1.478 -4.606 -13.143 1.00 95.25 90 ARG A CA 1
ATOM 667 C C . ARG A 1 90 ? 1.252 -4.295 -11.666 1.00 95.25 90 ARG A C 1
ATOM 669 O O . ARG A 1 90 ? 0.114 -4.321 -11.217 1.00 95.25 90 ARG A O 1
ATOM 676 N N . TYR A 1 91 ? 2.327 -3.991 -10.939 1.00 94.94 91 TYR A N 1
ATOM 677 C CA . TYR A 1 91 ? 2.269 -3.627 -9.525 1.00 94.94 91 TYR A CA 1
ATOM 678 C C . TYR A 1 91 ? 1.383 -2.398 -9.290 1.00 94.94 91 TYR A C 1
ATOM 680 O O . TYR A 1 91 ? 0.467 -2.466 -8.478 1.00 94.94 91 TYR A O 1
ATOM 688 N N . LEU A 1 92 ? 1.591 -1.314 -10.049 1.00 95.50 92 LEU A N 1
ATOM 689 C CA . LEU A 1 92 ? 0.792 -0.095 -9.909 1.00 95.5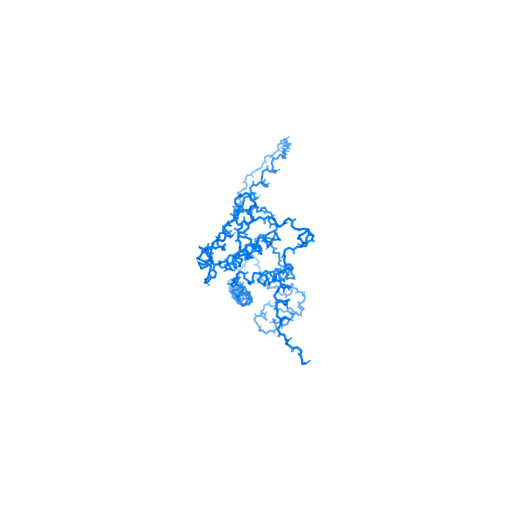0 92 LEU A CA 1
ATOM 690 C C . LEU A 1 92 ? -0.694 -0.344 -10.201 1.00 95.50 92 LEU A C 1
ATOM 692 O O . LEU A 1 92 ? -1.537 0.102 -9.433 1.00 95.50 92 LEU A O 1
ATOM 696 N N . GLY A 1 93 ? -1.020 -1.099 -11.256 1.00 94.38 93 GLY A N 1
ATOM 697 C CA . GLY A 1 93 ? -2.415 -1.400 -11.586 1.00 94.38 93 GLY A CA 1
ATOM 698 C C . GLY A 1 93 ? -3.129 -2.217 -10.505 1.00 94.38 93 GLY A C 1
ATOM 699 O O . GLY A 1 93 ? -4.300 -1.977 -10.223 1.00 94.38 93 GLY A O 1
ATOM 700 N N . ILE A 1 94 ? -2.429 -3.155 -9.859 1.00 90.25 94 ILE A N 1
ATOM 701 C CA . ILE A 1 94 ? -3.016 -3.933 -8.758 1.00 90.25 94 ILE A CA 1
ATOM 702 C C . ILE A 1 94 ? -3.148 -3.079 -7.495 1.00 90.25 94 ILE A C 1
ATOM 704 O O . ILE A 1 94 ? -4.142 -3.189 -6.780 1.00 90.25 94 ILE A O 1
ATOM 708 N N . PHE A 1 95 ? -2.182 -2.195 -7.245 1.00 92.19 95 PHE A N 1
ATOM 709 C CA . PHE A 1 95 ? -2.257 -1.236 -6.152 1.00 92.19 95 PHE A CA 1
ATOM 710 C C . PHE A 1 95 ? -3.467 -0.295 -6.302 1.00 92.19 95 PHE A C 1
ATOM 712 O O . PHE A 1 95 ? -4.229 -0.114 -5.354 1.00 92.19 95 PHE A O 1
ATOM 719 N N . GLU A 1 96 ? -3.697 0.256 -7.498 1.00 93.25 96 GLU A N 1
ATOM 720 C CA . GLU A 1 96 ? -4.853 1.116 -7.790 1.00 93.25 96 GLU A CA 1
ATOM 721 C C . GLU A 1 96 ? -6.191 0.370 -7.636 1.00 93.25 96 GLU A C 1
ATOM 723 O O . GLU A 1 96 ? -7.111 0.900 -7.007 1.00 93.25 96 GLU A O 1
ATOM 728 N N . ASP A 1 97 ? -6.291 -0.874 -8.127 1.00 90.31 97 ASP A N 1
ATOM 729 C CA . ASP A 1 97 ? -7.481 -1.722 -7.933 1.00 90.31 97 ASP A CA 1
ATOM 730 C C . ASP A 1 97 ? -7.752 -1.976 -6.440 1.00 90.31 97 ASP A C 1
ATOM 732 O O . ASP A 1 97 ? -8.892 -1.874 -5.981 1.00 90.31 97 ASP A O 1
ATOM 736 N N . ALA A 1 98 ? -6.707 -2.240 -5.649 1.00 87.69 98 ALA A N 1
ATOM 737 C CA . ALA A 1 98 ? -6.834 -2.424 -4.205 1.00 87.69 98 ALA A CA 1
ATOM 738 C C . ALA A 1 98 ? -7.349 -1.154 -3.507 1.00 87.69 98 ALA A C 1
ATOM 740 O O . ALA A 1 98 ? -8.308 -1.230 -2.736 1.00 87.69 98 ALA A O 1
ATOM 741 N N . CYS A 1 99 ? -6.782 0.015 -3.826 1.00 88.88 99 CYS A N 1
ATOM 742 C CA . CYS A 1 99 ? -7.254 1.304 -3.310 1.00 88.88 99 CYS A CA 1
ATOM 743 C C . CYS A 1 99 ? -8.737 1.528 -3.636 1.00 88.88 99 CYS A C 1
ATOM 745 O O . CYS A 1 99 ? -9.525 1.919 -2.774 1.00 88.88 99 CYS A O 1
ATOM 747 N N . GLN A 1 100 ? -9.150 1.224 -4.870 1.00 89.50 100 GLN A N 1
ATOM 748 C CA . GLN A 1 100 ? -10.537 1.369 -5.300 1.00 89.50 100 GLN A CA 1
ATOM 749 C C . GLN A 1 100 ? -11.487 0.439 -4.530 1.00 89.50 100 GLN A C 1
ATOM 751 O O . GLN A 1 100 ? -12.587 0.857 -4.160 1.00 89.50 100 GLN A O 1
ATOM 756 N N . ARG A 1 101 ? -11.075 -0.802 -4.245 1.00 85.50 101 ARG A N 1
ATOM 757 C CA . ARG A 1 101 ? -11.865 -1.730 -3.420 1.00 85.50 101 ARG A CA 1
ATOM 758 C C . ARG A 1 101 ? -12.016 -1.239 -1.984 1.00 85.50 101 ARG A C 1
ATOM 760 O O . ARG A 1 101 ? -13.104 -1.370 -1.430 1.00 85.50 101 ARG A O 1
ATOM 767 N N . PHE A 1 102 ? -10.981 -0.641 -1.393 1.00 84.19 102 PHE A N 1
ATOM 768 C CA . PHE A 1 102 ? -11.095 -0.029 -0.063 1.00 84.19 102 PHE A CA 1
ATOM 769 C C . PHE A 1 102 ? -12.139 1.092 -0.042 1.00 84.19 102 PHE A C 1
ATOM 771 O O . PHE A 1 102 ? -13.016 1.088 0.823 1.00 84.19 102 PHE A O 1
ATOM 778 N N . ILE A 1 103 ? -12.133 1.965 -1.054 1.00 86.31 103 ILE A N 1
ATOM 779 C CA . ILE A 1 103 ? -13.142 3.025 -1.202 1.00 86.31 103 ILE A CA 1
ATOM 780 C C . ILE A 1 103 ? -14.555 2.430 -1.334 1.00 86.31 103 ILE A C 1
ATOM 782 O O . ILE A 1 103 ? -15.490 2.909 -0.695 1.00 86.31 103 ILE A O 1
ATOM 786 N N . GLN A 1 104 ? -14.726 1.351 -2.108 1.00 85.38 104 GLN A N 1
ATOM 787 C CA . GLN A 1 104 ? -16.019 0.660 -2.246 1.00 85.38 104 GLN A CA 1
ATOM 788 C C . GLN A 1 104 ? -16.521 0.044 -0.933 1.00 85.38 104 GLN A C 1
ATOM 790 O O . GLN A 1 104 ? -17.729 -0.069 -0.735 1.00 85.38 104 GLN A O 1
ATOM 795 N N . MET A 1 105 ? -15.615 -0.336 -0.030 1.00 83.62 105 MET A N 1
ATOM 796 C CA . MET A 1 105 ? -15.952 -0.839 1.306 1.00 83.62 105 MET A CA 1
ATOM 797 C C . MET A 1 105 ? -16.261 0.279 2.314 1.00 83.62 105 MET A C 1
ATOM 799 O O . MET A 1 105 ? -16.509 -0.011 3.482 1.00 83.62 105 MET A O 1
ATOM 803 N N . GLY A 1 106 ? -16.252 1.546 1.890 1.00 86.00 106 GLY A N 1
ATOM 804 C CA . GLY A 1 106 ? -16.467 2.693 2.772 1.00 86.00 106 GLY A CA 1
ATOM 805 C C . GLY A 1 106 ? -15.255 3.034 3.641 1.00 86.00 106 GLY A C 1
ATOM 806 O O . GLY A 1 106 ? -15.385 3.818 4.579 1.00 86.00 106 GLY A O 1
ATOM 807 N N . VAL A 1 107 ? -14.081 2.465 3.344 1.00 84.38 107 VAL A N 1
ATOM 808 C CA . VAL A 1 107 ? -12.827 2.847 3.996 1.00 84.38 107 VAL A CA 1
ATOM 809 C C . VAL A 1 107 ? -12.325 4.122 3.330 1.00 84.38 107 VAL A C 1
ATOM 811 O O . VAL A 1 107 ? -12.066 4.150 2.126 1.00 84.38 107 VAL A O 1
ATOM 814 N N . THR A 1 108 ? -12.192 5.194 4.108 1.00 86.81 108 THR A N 1
ATOM 815 C CA . THR A 1 108 ? -11.509 6.405 3.651 1.00 86.81 108 THR A CA 1
ATOM 816 C C . THR A 1 108 ? -10.025 6.095 3.528 1.00 86.81 108 THR A C 1
ATOM 818 O O . THR A 1 108 ? -9.389 5.780 4.528 1.00 86.81 108 THR A O 1
ATOM 821 N N . TYR A 1 109 ? -9.492 6.167 2.313 1.00 86.00 109 TYR A N 1
ATOM 822 C CA . TYR A 1 109 ? -8.081 5.929 2.034 1.00 86.00 109 TYR A CA 1
ATOM 823 C C . TYR A 1 109 ? -7.474 7.235 1.527 1.00 86.00 109 TYR A C 1
ATOM 825 O O . TYR A 1 109 ? -7.847 7.718 0.453 1.00 86.00 109 TYR A O 1
ATOM 833 N N . SER A 1 110 ? -6.638 7.872 2.346 1.00 90.00 110 SER A N 1
ATOM 834 C CA . SER A 1 110 ? -6.049 9.167 2.000 1.00 90.00 110 SER A CA 1
ATOM 835 C C . SER A 1 110 ? -4.967 9.018 0.926 1.00 90.00 110 SER A C 1
ATOM 837 O O . SER A 1 110 ? -4.346 7.964 0.783 1.00 90.00 110 SER A O 1
ATOM 839 N N . GLU A 1 111 ? -4.713 10.082 0.156 1.00 90.38 111 GLU A N 1
ATOM 840 C CA . GLU A 1 111 ? -3.645 10.053 -0.855 1.00 90.38 111 GLU A CA 1
ATOM 841 C C . GLU A 1 111 ? -2.262 9.819 -0.221 1.00 90.38 111 GLU A C 1
ATOM 843 O O . GLU A 1 111 ? -1.424 9.152 -0.825 1.00 90.38 111 GLU A O 1
ATOM 848 N N . ASP A 1 112 ? -2.030 10.310 1.001 1.00 88.56 112 ASP A N 1
ATOM 849 C CA . ASP A 1 112 ? -0.753 10.149 1.703 1.00 88.56 112 ASP A CA 1
ATOM 850 C C . ASP A 1 112 ? -0.539 8.705 2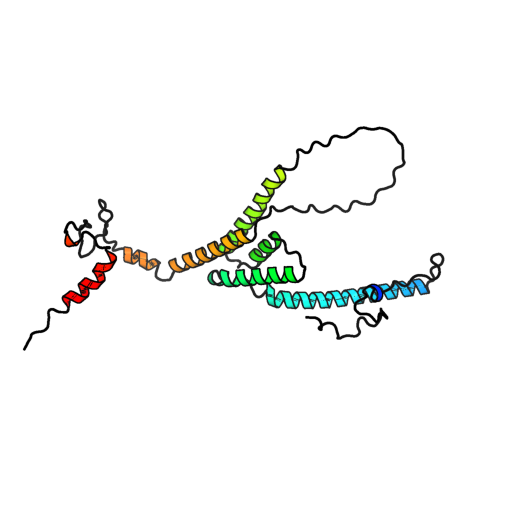.185 1.00 88.56 112 ASP A C 1
ATOM 852 O O . ASP A 1 112 ? 0.561 8.169 2.033 1.00 88.56 112 ASP A O 1
ATOM 856 N N . GLU A 1 113 ? -1.588 8.042 2.688 1.00 88.56 113 GLU A N 1
ATOM 857 C CA . GLU A 1 113 ? -1.556 6.605 3.006 1.00 88.56 113 GLU A CA 1
ATOM 858 C C . GLU A 1 113 ? -1.294 5.775 1.746 1.00 88.56 113 GLU A C 1
ATOM 860 O O . GLU A 1 113 ? -0.426 4.903 1.754 1.00 88.56 113 GLU A O 1
ATOM 865 N N . ALA A 1 114 ? -1.950 6.112 0.630 1.00 91.75 114 ALA A N 1
ATOM 866 C CA . ALA A 1 114 ? -1.713 5.455 -0.653 1.00 91.75 114 ALA A CA 1
ATOM 867 C C . ALA A 1 114 ? -0.255 5.590 -1.114 1.00 91.75 114 ALA A C 1
ATOM 869 O O . ALA A 1 114 ? 0.359 4.639 -1.599 1.00 91.75 114 ALA A O 1
ATOM 870 N N . VAL A 1 115 ? 0.334 6.777 -0.961 1.00 93.19 115 VAL A N 1
ATOM 871 C CA . VAL A 1 115 ? 1.744 6.998 -1.290 1.00 93.19 115 VAL A CA 1
ATOM 872 C C . VAL A 1 115 ? 2.659 6.216 -0.346 1.00 93.19 115 VAL A C 1
ATOM 874 O O . VAL A 1 115 ? 3.623 5.603 -0.810 1.00 93.19 115 VAL A O 1
ATOM 877 N N . PHE A 1 116 ? 2.371 6.209 0.954 1.00 91.00 116 PHE A N 1
ATOM 878 C CA . PHE A 1 116 ? 3.161 5.478 1.939 1.00 91.00 116 PHE A CA 1
ATOM 879 C C . PHE A 1 116 ? 3.167 3.969 1.659 1.00 91.00 116 PHE A C 1
ATOM 881 O O . PHE A 1 116 ? 4.243 3.370 1.561 1.00 91.00 116 PHE A O 1
ATOM 888 N N . ASP A 1 117 ? 1.995 3.379 1.435 1.00 91.75 117 ASP A N 1
ATOM 889 C CA . ASP A 1 117 ? 1.844 1.950 1.161 1.00 91.75 117 ASP A CA 1
ATOM 890 C C . ASP A 1 117 ? 2.497 1.561 -0.175 1.00 91.75 117 ASP A C 1
ATOM 892 O O . ASP A 1 117 ? 3.210 0.553 -0.255 1.00 91.75 117 ASP A O 1
ATOM 896 N N . LEU A 1 118 ? 2.359 2.401 -1.213 1.00 94.50 118 LEU A N 1
ATOM 897 C CA . LEU A 1 118 ? 3.037 2.201 -2.498 1.00 94.50 118 LEU A CA 1
ATOM 898 C C . LEU A 1 118 ? 4.559 2.117 -2.317 1.00 94.50 118 LEU A C 1
ATOM 900 O O . LEU A 1 118 ? 5.199 1.234 -2.898 1.00 94.50 118 LEU A O 1
ATOM 904 N N . LEU A 1 119 ? 5.133 3.031 -1.523 1.00 94.56 119 LEU A N 1
ATOM 905 C CA . LEU A 1 119 ? 6.569 3.100 -1.246 1.00 94.56 119 LEU A CA 1
ATOM 906 C C . LEU A 1 119 ? 7.047 1.942 -0.358 1.00 94.56 119 LEU A C 1
ATOM 908 O O . LEU A 1 119 ? 8.167 1.458 -0.539 1.00 94.56 119 LEU A O 1
ATOM 912 N N . GLN A 1 120 ? 6.210 1.457 0.561 1.00 91.50 120 GLN A N 1
ATOM 913 C CA . GLN A 1 120 ? 6.532 0.325 1.431 1.00 91.50 120 GLN A CA 1
ATOM 914 C C . GLN A 1 120 ? 6.640 -1.002 0.658 1.00 91.50 120 GLN A C 1
ATOM 916 O O . GLN A 1 120 ? 7.439 -1.869 1.027 1.00 91.50 120 GLN A O 1
ATOM 921 N N . GLY A 1 121 ? 5.892 -1.153 -0.440 1.00 92.44 121 GLY A N 1
ATOM 922 C CA . GLY A 1 121 ? 5.948 -2.334 -1.309 1.00 92.44 121 GLY A CA 1
ATOM 923 C C . GLY A 1 121 ? 7.142 -2.384 -2.274 1.00 92.44 121 GLY A C 1
ATOM 924 O O . GLY A 1 121 ? 7.280 -3.352 -3.032 1.00 92.44 121 GLY A O 1
ATOM 925 N N . LEU A 1 122 ? 8.029 -1.379 -2.258 1.00 95.31 122 LEU A N 1
ATOM 926 C CA . LEU A 1 122 ? 9.202 -1.335 -3.133 1.00 95.31 122 LEU A CA 1
ATOM 927 C C . LEU A 1 122 ? 10.353 -2.242 -2.644 1.00 95.31 122 LEU A C 1
ATOM 929 O O . LEU A 1 122 ? 10.516 -2.479 -1.443 1.00 95.31 122 LEU A O 1
ATOM 933 N N . PRO A 1 123 ? 11.210 -2.756 -3.551 1.00 94.62 123 PRO A N 1
ATOM 934 C CA . PRO A 1 123 ? 12.362 -3.567 -3.176 1.00 94.62 123 PRO A CA 1
ATOM 935 C C . PRO A 1 123 ? 13.387 -2.751 -2.389 1.00 94.62 123 PRO A C 1
ATOM 937 O O . PRO A 1 123 ? 13.624 -1.582 -2.677 1.00 94.62 123 PRO A O 1
ATOM 940 N N . LYS A 1 124 ? 14.118 -3.403 -1.483 1.00 94.94 124 LYS A N 1
ATOM 941 C CA . LYS A 1 124 ? 15.220 -2.783 -0.723 1.00 94.94 124 LYS A CA 1
ATOM 942 C C . LYS A 1 124 ? 16.523 -2.647 -1.530 1.00 94.94 124 LYS A C 1
ATOM 944 O O . LYS A 1 124 ? 17.607 -2.791 -0.976 1.00 94.94 124 LYS A O 1
ATOM 949 N N . THR A 1 125 ? 16.444 -2.433 -2.844 1.00 95.00 125 THR A N 1
ATOM 950 C CA . THR A 1 125 ? 17.640 -2.166 -3.657 1.00 95.00 125 THR A CA 1
ATOM 951 C C . THR A 1 125 ? 17.999 -0.684 -3.596 1.00 95.00 125 THR A C 1
ATOM 953 O O . THR A 1 125 ? 17.127 0.162 -3.404 1.00 95.00 125 THR A O 1
ATOM 956 N N . VAL A 1 126 ? 19.277 -0.364 -3.813 1.00 96.50 126 VAL A N 1
ATOM 957 C CA . VAL A 1 126 ? 19.800 1.011 -3.716 1.00 96.50 126 VAL A CA 1
ATOM 958 C C . VAL A 1 126 ? 19.006 1.999 -4.584 1.00 96.50 126 VAL A C 1
ATOM 960 O O . VAL A 1 126 ? 18.631 3.069 -4.117 1.00 96.50 126 VAL A O 1
ATOM 963 N N . ASP A 1 127 ? 18.679 1.634 -5.830 1.00 96.19 127 ASP A N 1
ATOM 964 C CA . ASP A 1 127 ? 17.907 2.501 -6.734 1.00 96.19 127 ASP A CA 1
ATOM 965 C C . ASP A 1 127 ? 16.516 2.868 -6.196 1.00 96.19 127 ASP A C 1
ATOM 967 O O . ASP A 1 127 ? 16.057 3.993 -6.420 1.00 96.19 127 ASP A O 1
ATOM 971 N N . TRP A 1 128 ? 15.845 1.923 -5.531 1.00 96.31 128 TRP A N 1
ATOM 972 C CA . TRP A 1 128 ? 14.507 2.108 -4.974 1.00 96.31 128 TRP A CA 1
ATOM 973 C C . TRP A 1 128 ? 14.546 2.809 -3.620 1.00 96.31 128 TRP A C 1
ATOM 975 O O . TRP A 1 128 ? 13.714 3.675 -3.381 1.00 96.31 128 TRP A O 1
ATOM 985 N N . GLN A 1 129 ? 15.551 2.536 -2.784 1.00 96.56 129 GLN A N 1
ATOM 986 C CA . GLN A 1 129 ? 15.768 3.266 -1.530 1.00 96.56 129 GLN A CA 1
ATOM 987 C C . GLN A 1 129 ? 15.973 4.763 -1.778 1.00 96.56 129 GLN A C 1
ATOM 989 O O . GLN A 1 129 ? 15.268 5.578 -1.189 1.00 96.56 129 GLN A O 1
ATOM 994 N N . ILE A 1 130 ? 16.841 5.122 -2.731 1.00 96.44 130 ILE A N 1
ATOM 995 C CA . ILE A 1 130 ? 17.054 6.522 -3.129 1.00 96.44 130 ILE A CA 1
ATOM 996 C C . ILE A 1 130 ? 15.744 7.153 -3.622 1.00 96.44 130 ILE A C 1
ATOM 998 O O . ILE A 1 130 ? 15.443 8.306 -3.319 1.00 96.44 130 ILE A O 1
ATOM 1002 N N . PHE A 1 131 ? 14.944 6.409 -4.394 1.00 96.62 131 PHE A N 1
ATOM 1003 C CA . PHE A 1 131 ? 13.640 6.890 -4.849 1.00 96.62 131 PHE A CA 1
ATOM 1004 C C . PHE A 1 131 ? 12.677 7.143 -3.678 1.00 96.62 131 PHE A C 1
ATOM 1006 O O . PHE A 1 131 ? 12.039 8.198 -3.655 1.00 96.62 131 PHE A O 1
ATOM 1013 N N . CYS A 1 132 ? 12.601 6.231 -2.702 1.00 95.38 132 CYS A N 1
ATOM 1014 C CA . CYS A 1 132 ? 11.796 6.408 -1.493 1.00 95.38 132 CYS A CA 1
ATOM 1015 C C . CYS A 1 132 ? 12.231 7.652 -0.710 1.00 95.38 132 CYS A C 1
ATOM 1017 O O . CYS A 1 132 ? 11.390 8.487 -0.394 1.00 95.38 132 CYS A O 1
ATOM 1019 N N . GLU A 1 133 ? 13.530 7.818 -0.452 1.00 95.06 133 GLU A N 1
ATOM 1020 C CA . GLU A 1 133 ? 14.075 8.958 0.299 1.00 95.06 133 GLU A CA 1
ATOM 1021 C C . GLU A 1 133 ? 13.775 10.299 -0.378 1.00 95.06 133 GLU A C 1
ATOM 1023 O O . GLU A 1 133 ? 13.288 11.229 0.269 1.00 95.06 133 GLU A O 1
ATOM 1028 N N . ILE A 1 134 ? 14.005 10.399 -1.692 1.00 94.56 134 ILE A N 1
ATOM 1029 C CA . ILE A 1 134 ? 13.715 11.618 -2.460 1.00 94.56 134 ILE A CA 1
ATOM 1030 C C . ILE A 1 134 ? 12.214 11.918 -2.445 1.00 94.56 134 ILE A C 1
ATOM 1032 O O . ILE A 1 134 ? 11.819 13.074 -2.289 1.00 94.56 134 ILE A O 1
ATOM 1036 N N . THR A 1 135 ? 11.375 10.895 -2.617 1.00 93.31 135 THR A N 1
ATOM 1037 C CA . THR A 1 135 ? 9.918 11.065 -2.657 1.00 93.31 135 THR A CA 1
ATOM 1038 C C . THR A 1 135 ? 9.391 11.508 -1.296 1.00 93.31 135 THR A C 1
ATOM 1040 O O . THR A 1 135 ? 8.717 12.532 -1.226 1.00 93.31 135 THR A O 1
ATOM 1043 N N . MET A 1 136 ? 9.787 10.837 -0.210 1.00 90.94 136 MET A N 1
ATOM 1044 C CA . MET A 1 136 ? 9.412 11.217 1.157 1.00 90.94 136 MET A CA 1
ATOM 1045 C C . MET A 1 136 ? 9.900 12.623 1.518 1.00 90.94 136 MET A C 1
ATOM 1047 O O . MET A 1 136 ? 9.134 13.424 2.048 1.00 90.94 136 MET A O 1
ATOM 1051 N N . SER A 1 137 ? 11.133 12.977 1.147 1.00 90.50 137 SER A N 1
ATOM 1052 C CA . SER A 1 137 ? 11.665 14.328 1.377 1.00 90.50 137 SER A CA 1
ATOM 1053 C C . SER A 1 137 ? 10.833 15.402 0.667 1.00 90.50 137 SER A C 1
ATOM 1055 O O . SER A 1 137 ? 10.610 16.480 1.213 1.00 90.50 137 SER A O 1
ATOM 1057 N N . ARG A 1 138 ? 10.332 15.123 -0.546 1.00 87.75 138 ARG A N 1
ATOM 1058 C CA . ARG A 1 138 ? 9.451 16.050 -1.279 1.00 87.75 138 ARG A CA 1
ATOM 1059 C C . ARG A 1 138 ? 8.091 16.212 -0.605 1.00 87.75 138 ARG A C 1
ATOM 1061 O O . ARG A 1 138 ? 7.582 17.331 -0.587 1.00 87.75 138 ARG A O 1
ATOM 1068 N N . ILE A 1 139 ? 7.527 15.139 -0.054 1.00 85.25 139 ILE A N 1
ATOM 1069 C CA . ILE A 1 139 ? 6.246 15.166 0.673 1.00 85.25 139 ILE A CA 1
ATOM 1070 C C . ILE A 1 139 ? 6.379 16.027 1.936 1.00 85.25 139 ILE A C 1
ATOM 1072 O O . ILE A 1 139 ? 5.606 16.964 2.148 1.00 85.25 139 ILE A O 1
ATOM 1076 N N . VAL A 1 140 ? 7.429 15.788 2.726 1.00 84.50 140 VAL A N 1
ATOM 1077 C CA . VAL A 1 140 ? 7.697 16.546 3.958 1.00 84.50 140 VAL A CA 1
ATOM 1078 C C . VAL A 1 140 ? 7.957 18.025 3.654 1.00 84.50 140 VAL A C 1
ATOM 1080 O O . VAL A 1 140 ? 7.351 18.901 4.268 1.00 84.50 140 VAL A O 1
ATOM 1083 N N . ASN A 1 141 ? 8.789 18.330 2.654 1.00 82.00 141 ASN A N 1
ATOM 1084 C CA . ASN A 1 141 ? 9.132 19.717 2.324 1.00 82.00 141 ASN A CA 1
ATOM 1085 C C . ASN A 1 141 ? 7.958 20.507 1.727 1.00 82.00 141 ASN A C 1
ATOM 1087 O O . ASN A 1 141 ? 7.854 21.710 1.959 1.00 82.00 141 ASN A O 1
ATOM 1091 N N . SER A 1 142 ? 7.055 19.850 0.994 1.00 73.31 142 SER A N 1
ATOM 1092 C CA . SER A 1 142 ? 5.852 20.499 0.449 1.00 73.31 142 SER A CA 1
ATOM 1093 C C . SER A 1 142 ? 4.878 20.925 1.560 1.00 73.31 142 SER A C 1
ATOM 1095 O O . SER A 1 142 ? 4.186 21.935 1.429 1.00 73.31 142 SER A O 1
ATOM 1097 N N . SER A 1 143 ? 4.902 20.220 2.697 1.00 64.31 143 SER A N 1
ATOM 1098 C CA . SER A 1 143 ? 4.062 20.492 3.873 1.00 64.31 143 SER A CA 1
ATOM 1099 C C . SER A 1 143 ? 4.476 21.770 4.607 1.00 64.31 143 SER A C 1
ATOM 1101 O O . SER A 1 143 ? 3.628 22.518 5.091 1.00 64.31 143 SER A O 1
ATOM 1103 N N . SER A 1 144 ? 5.775 22.089 4.615 1.00 57.59 144 SER A N 1
ATOM 1104 C CA . SER A 1 144 ? 6.308 23.276 5.297 1.00 57.59 144 SER A CA 1
ATOM 1105 C C . SER A 1 144 ? 5.874 24.605 4.666 1.00 57.59 144 SER A C 1
ATOM 1107 O O . SER A 1 144 ? 5.918 25.631 5.341 1.00 57.59 144 SER A O 1
ATOM 1109 N N . VAL A 1 145 ? 5.473 24.619 3.391 1.00 54.44 145 VAL A N 1
ATOM 1110 C CA . VAL A 1 145 ? 5.118 25.862 2.680 1.00 54.44 145 VAL A CA 1
ATOM 1111 C C . VAL A 1 145 ? 3.647 26.236 2.898 1.00 54.44 145 VAL A C 1
ATOM 1113 O O . VAL A 1 145 ? 3.313 27.417 2.936 1.00 54.44 145 VAL A O 1
ATOM 1116 N N . ALA A 1 146 ? 2.768 25.251 3.113 1.00 51.19 146 ALA A N 1
ATOM 1117 C CA . ALA A 1 146 ? 1.334 25.478 3.314 1.00 51.19 146 ALA A CA 1
ATOM 1118 C C . ALA A 1 146 ? 0.989 26.021 4.716 1.00 51.19 146 ALA A C 1
ATOM 1120 O O . ALA A 1 146 ? 0.025 26.769 4.871 1.00 51.19 146 ALA A O 1
ATOM 1121 N N . ALA A 1 147 ? 1.796 25.706 5.735 1.00 49.81 147 ALA A N 1
ATOM 1122 C CA . ALA A 1 147 ? 1.571 26.172 7.107 1.00 49.81 147 ALA A CA 1
ATOM 1123 C C . ALA A 1 147 ? 1.855 27.677 7.310 1.00 49.81 147 ALA A C 1
ATOM 1125 O O . ALA A 1 147 ? 1.413 28.257 8.298 1.00 49.81 147 ALA A O 1
ATOM 1126 N N . MET A 1 148 ? 2.550 28.337 6.374 1.00 50.72 148 MET A N 1
ATOM 1127 C CA . MET A 1 148 ? 2.912 29.758 6.488 1.00 50.72 148 MET A CA 1
ATOM 1128 C C . MET A 1 148 ? 1.830 30.743 6.008 1.00 50.72 148 MET A C 1
ATOM 1130 O O . MET A 1 148 ? 2.048 31.949 6.080 1.00 50.72 148 MET A O 1
ATOM 1134 N N . THR A 1 149 ? 0.663 30.286 5.536 1.00 45.62 149 THR A N 1
ATOM 1135 C CA . THR A 1 149 ? -0.377 31.186 4.977 1.00 45.62 149 THR A CA 1
ATOM 1136 C C . THR A 1 149 ? -1.620 31.351 5.863 1.00 45.62 149 THR A C 1
ATOM 1138 O O . THR A 1 149 ? -2.515 32.118 5.522 1.00 45.62 149 THR A O 1
ATOM 1141 N N . ILE A 1 150 ? -1.683 30.707 7.034 1.00 51.00 150 ILE A N 1
ATOM 1142 C CA . ILE A 1 150 ? -2.832 30.817 7.953 1.00 51.00 150 ILE A CA 1
ATOM 1143 C C . ILE A 1 150 ? -2.381 31.417 9.288 1.00 51.00 150 ILE A C 1
ATOM 1145 O O . ILE A 1 150 ? -2.381 30.760 10.318 1.00 51.00 150 ILE A O 1
ATOM 1149 N N . THR A 1 151 ? -1.949 32.677 9.291 1.00 47.94 151 THR A N 1
ATOM 1150 C CA . THR A 1 151 ? -1.919 33.511 10.512 1.00 47.94 151 THR A CA 1
ATOM 1151 C C . THR A 1 151 ? -1.917 34.988 10.126 1.00 47.94 151 THR A C 1
ATOM 1153 O O . THR A 1 151 ? -0.935 35.702 10.267 1.00 47.94 151 THR A O 1
ATOM 1156 N N . SER A 1 152 ? -3.050 35.463 9.610 1.00 45.56 152 SER A N 1
ATOM 1157 C CA . SER A 1 152 ? -3.391 36.889 9.684 1.00 45.56 152 SER A CA 1
ATOM 1158 C C . SER A 1 152 ? -4.910 37.080 9.698 1.00 45.56 152 SER A C 1
ATOM 1160 O O . SER A 1 152 ? -5.471 37.845 8.924 1.00 45.56 152 SER A O 1
ATOM 1162 N N . SER A 1 153 ? -5.593 36.340 10.573 1.00 44.91 153 SER A N 1
ATOM 1163 C CA . SER A 1 153 ? -6.971 36.633 10.970 1.00 44.91 153 SER A CA 1
ATOM 1164 C C . SER A 1 153 ? -6.907 37.319 12.329 1.00 44.91 153 SER A C 1
ATOM 1166 O O . SER A 1 153 ? -6.765 36.660 13.357 1.00 44.91 153 SER A O 1
ATOM 1168 N N . VAL A 1 154 ? -6.944 38.650 12.306 1.00 47.28 154 VAL A N 1
ATOM 1169 C CA . VAL A 1 154 ? -7.038 39.527 13.476 1.00 47.28 154 VAL A CA 1
ATOM 1170 C C . VAL A 1 154 ? -8.259 39.115 14.299 1.00 47.28 154 VAL A C 1
ATOM 1172 O O . VAL A 1 154 ? -9.395 39.277 13.862 1.00 47.28 154 VAL A O 1
ATOM 1175 N N . PHE A 1 155 ? -8.019 38.543 15.477 1.00 41.31 155 PHE A N 1
ATOM 1176 C CA . PHE A 1 155 ? -9.060 38.245 16.452 1.00 41.31 155 PHE A CA 1
ATOM 1177 C C . PHE A 1 155 ? -9.336 39.532 17.236 1.00 41.31 155 PHE A C 1
ATOM 1179 O O . PHE A 1 155 ? -8.589 39.897 18.144 1.00 41.31 155 PHE A O 1
ATOM 1186 N N . THR A 1 156 ? -10.368 40.271 16.839 1.00 44.75 156 THR A N 1
ATOM 1187 C CA . THR A 1 156 ? -10.849 41.431 17.592 1.00 44.75 156 THR A CA 1
ATOM 1188 C C . THR A 1 156 ? -11.606 40.916 18.814 1.00 44.75 156 THR A C 1
ATOM 1190 O O . THR A 1 156 ? -12.688 40.351 18.685 1.00 44.75 156 THR A O 1
ATOM 1193 N N . ILE A 1 157 ? -11.015 41.068 19.998 1.00 48.97 157 ILE A N 1
ATOM 1194 C CA . ILE A 1 157 ? -11.654 40.761 21.282 1.00 48.97 157 ILE A CA 1
ATOM 1195 C C . ILE A 1 157 ? -12.647 41.894 21.596 1.00 48.97 157 ILE A C 1
ATOM 1197 O O . ILE A 1 157 ? -12.210 43.044 21.686 1.00 48.97 157 ILE A O 1
ATOM 1201 N N . PRO A 1 158 ? -13.950 41.628 21.800 1.00 53.31 158 PRO A N 1
ATOM 1202 C CA . PRO A 1 158 ? -14.814 42.558 22.503 1.00 53.31 158 PRO A CA 1
ATOM 1203 C C . PRO A 1 158 ? -14.574 42.375 24.003 1.00 53.31 158 PRO A C 1
ATOM 1205 O O . PRO A 1 158 ? -14.865 41.327 24.579 1.00 53.31 158 PRO A O 1
ATOM 1208 N N . THR A 1 159 ? -13.993 43.395 24.622 1.00 53.12 159 THR A N 1
ATOM 1209 C CA . THR A 1 159 ? -13.925 43.529 26.075 1.00 53.12 159 THR A CA 1
ATOM 1210 C C . THR A 1 159 ? -15.318 43.870 26.578 1.00 53.12 159 THR A C 1
ATOM 1212 O O . THR A 1 159 ? -15.787 44.971 26.313 1.00 53.12 159 THR A O 1
ATOM 1215 N N . ASP A 1 160 ? -15.951 42.973 27.330 1.00 41.53 160 ASP A N 1
ATOM 1216 C CA . ASP A 1 160 ? -17.011 43.381 28.246 1.00 41.53 160 ASP A CA 1
ATOM 1217 C C . ASP A 1 160 ? -16.924 42.635 29.575 1.00 41.53 160 ASP A C 1
ATOM 1219 O O . ASP A 1 160 ? -16.527 41.473 29.667 1.00 41.53 160 ASP A O 1
ATOM 1223 N N . SER A 1 161 ? -17.204 43.404 30.620 1.00 57.06 161 SER A N 1
ATOM 1224 C CA . SER A 1 161 ? -16.876 43.133 32.014 1.00 57.06 161 SER A CA 1
ATOM 1225 C C . SER A 1 161 ? -18.005 42.418 32.764 1.00 57.06 161 SER A C 1
ATOM 1227 O O . SER A 1 161 ? -19.176 42.551 32.423 1.00 57.06 161 SER A O 1
ATOM 1229 N N . SER A 1 162 ? -17.617 41.792 33.881 1.00 58.09 162 SER A N 1
ATOM 1230 C CA . SER A 1 162 ? -18.441 41.392 35.038 1.00 58.09 162 SER A CA 1
ATOM 1231 C C . SER A 1 162 ? -19.207 40.065 34.973 1.00 58.09 162 SER A C 1
ATOM 1233 O O . SER A 1 162 ? -20.358 40.010 34.557 1.00 58.09 162 SER A O 1
ATOM 1235 N N . SER A 1 163 ? -18.658 39.025 35.612 1.00 48.44 163 SER A N 1
ATOM 1236 C CA . SER A 1 163 ? -19.222 38.508 36.875 1.00 48.44 163 SER A CA 1
ATOM 1237 C C . SER A 1 163 ? -18.454 37.311 37.430 1.00 48.44 163 SER A C 1
ATOM 1239 O O . SER A 1 163 ? -17.952 36.446 36.719 1.00 48.44 163 SER A O 1
ATOM 1241 N N . THR A 1 164 ? -18.397 37.312 38.753 1.00 57.88 164 THR A N 1
ATOM 1242 C CA . THR A 1 164 ? -17.748 36.401 39.689 1.00 57.88 164 THR A CA 1
ATOM 1243 C C . THR A 1 164 ? -18.389 35.007 39.684 1.00 57.88 164 THR A C 1
ATOM 1245 O O . THR A 1 164 ? -19.565 34.892 40.019 1.00 57.88 164 THR A O 1
ATOM 1248 N N . ALA A 1 165 ? -17.627 33.941 39.401 1.00 49.75 165 ALA A N 1
ATOM 1249 C CA . ALA A 1 165 ? -18.000 32.577 39.795 1.00 49.75 165 ALA A CA 1
ATOM 1250 C C . ALA A 1 165 ? -16.794 31.615 39.928 1.00 49.75 165 ALA A C 1
ATOM 1252 O O . ALA A 1 165 ? -15.932 31.515 39.062 1.00 49.75 165 ALA A O 1
ATOM 1253 N N . ILE A 1 166 ? -16.814 30.945 41.080 1.00 54.84 166 ILE A N 1
ATOM 1254 C CA . ILE A 1 166 ? -16.070 29.819 41.678 1.00 54.84 166 ILE A CA 1
ATOM 1255 C C . ILE A 1 166 ? -15.343 28.856 40.702 1.00 54.84 166 ILE A C 1
ATOM 1257 O O . ILE A 1 166 ? -15.954 28.391 39.739 1.00 54.84 166 ILE A O 1
ATOM 1261 N N . PRO A 1 167 ? -14.084 28.441 40.987 1.00 51.81 167 PRO A N 1
ATOM 1262 C CA . PRO A 1 167 ? -13.376 27.457 40.172 1.00 51.81 167 PRO A CA 1
ATOM 1263 C C . PRO A 1 167 ? -13.792 26.014 40.508 1.00 51.81 167 PRO A C 1
ATOM 1265 O O . PRO A 1 167 ? -13.732 25.573 41.654 1.00 51.81 167 PRO A O 1
ATOM 1268 N N . THR A 1 168 ? -14.164 25.267 39.468 1.00 58.75 168 THR A N 1
ATOM 1269 C CA . THR A 1 168 ? -14.353 23.805 39.479 1.00 58.75 168 THR A CA 1
ATOM 1270 C C . THR A 1 168 ? -13.067 23.156 38.944 1.00 58.75 168 THR A C 1
ATOM 1272 O O . THR A 1 168 ? -12.519 23.676 37.969 1.00 58.75 168 THR A O 1
ATOM 1275 N N . PRO A 1 169 ? -12.535 22.063 39.528 1.00 51.75 169 PRO A N 1
ATOM 1276 C CA . PRO A 1 169 ? -11.312 21.439 39.026 1.00 51.75 169 PRO A CA 1
ATOM 1277 C C . PRO A 1 169 ? -11.572 20.740 37.684 1.00 51.75 169 PRO A C 1
ATOM 1279 O O . PRO A 1 169 ? -12.225 19.700 37.617 1.00 51.75 169 PRO A O 1
ATOM 1282 N N . SER A 1 170 ? -11.063 21.352 36.611 1.00 48.03 170 SER A N 1
ATOM 1283 C CA . SER A 1 170 ? -11.137 20.839 35.245 1.00 48.03 170 SER A CA 1
ATOM 1284 C C . SER A 1 170 ? -10.405 19.512 35.087 1.00 48.03 170 SER A C 1
ATOM 1286 O O . SER A 1 170 ? -9.252 19.347 35.490 1.00 48.03 170 SER A O 1
ATOM 1288 N N . ALA A 1 171 ? -11.113 18.597 34.430 1.00 47.84 171 ALA A N 1
ATOM 1289 C CA . ALA A 1 171 ? -10.641 17.316 33.956 1.00 47.84 171 ALA A CA 1
ATOM 1290 C C . ALA A 1 171 ? -9.366 17.448 33.112 1.00 47.84 171 ALA A C 1
ATOM 1292 O O . ALA A 1 171 ? -9.194 18.368 32.311 1.00 47.84 171 ALA A O 1
ATOM 1293 N N . SER A 1 172 ? -8.487 16.475 33.313 1.00 46.25 172 SER A N 1
ATOM 1294 C CA . SER A 1 172 ? -7.226 16.271 32.622 1.00 46.25 172 SER A CA 1
ATOM 1295 C C . SER A 1 172 ? -7.408 16.349 31.106 1.00 46.25 172 SER A C 1
ATOM 1297 O O . SER A 1 172 ? -8.054 15.496 30.496 1.00 46.25 172 SER A O 1
ATOM 1299 N N . ALA A 1 173 ? -6.811 17.373 30.500 1.00 44.78 173 ALA A N 1
ATOM 1300 C CA . ALA A 1 173 ? -6.658 17.485 29.061 1.00 44.78 173 ALA A CA 1
ATOM 1301 C C . ALA A 1 173 ? -5.786 16.320 28.568 1.00 44.78 173 ALA A C 1
ATOM 1303 O O . ALA A 1 173 ? -4.564 16.338 28.713 1.00 44.78 173 ALA A O 1
ATOM 1304 N N . MET A 1 174 ? -6.415 15.283 28.010 1.00 47.28 174 MET A N 1
ATOM 1305 C CA . MET A 1 174 ? -5.706 14.323 27.171 1.00 47.28 174 MET A CA 1
ATOM 1306 C C . MET A 1 174 ? -5.171 15.095 25.970 1.00 47.28 174 MET A C 1
ATOM 1308 O O . MET A 1 174 ? -5.939 15.599 25.151 1.00 47.28 174 MET A O 1
ATOM 1312 N N . GLY A 1 175 ? -3.846 15.246 25.927 1.00 38.78 175 GLY A N 1
ATOM 1313 C CA . GLY A 1 175 ? -3.142 15.903 24.840 1.00 38.78 175 GLY A CA 1
ATOM 1314 C C . GLY A 1 175 ? -3.541 15.270 23.515 1.00 38.78 175 GLY A C 1
ATOM 1315 O O . GLY A 1 175 ? -3.271 14.097 23.268 1.00 38.78 175 GLY A O 1
ATOM 1316 N N . ILE A 1 176 ? -4.203 16.057 22.674 1.00 42.78 176 ILE A N 1
ATOM 1317 C CA . ILE A 1 176 ? -4.411 15.716 21.275 1.00 42.78 176 ILE A CA 1
ATOM 1318 C C . ILE A 1 176 ? -3.011 15.709 20.665 1.00 42.78 176 ILE A C 1
ATOM 1320 O O . ILE A 1 176 ? -2.352 16.749 20.605 1.00 42.78 176 ILE A O 1
ATOM 1324 N N . ALA A 1 177 ? -2.518 14.523 20.304 1.00 41.78 177 ALA A N 1
ATOM 1325 C CA . ALA A 1 177 ? -1.269 14.400 19.571 1.00 41.78 177 ALA A CA 1
ATOM 1326 C C . ALA A 1 177 ? -1.366 15.285 18.317 1.00 41.78 177 ALA A C 1
ATOM 1328 O O . ALA A 1 177 ? -2.410 15.273 17.660 1.00 41.78 177 ALA A O 1
ATOM 1329 N N . PRO A 1 178 ? -0.336 16.084 17.992 1.00 38.47 178 PRO A N 1
ATOM 1330 C CA . PRO A 1 178 ? -0.387 16.959 16.835 1.00 38.47 178 PRO A CA 1
ATOM 1331 C C . PRO A 1 178 ? -0.587 16.112 15.578 1.00 38.47 178 PRO A C 1
ATOM 1333 O O . PRO A 1 178 ? 0.302 15.365 15.169 1.00 38.47 178 PRO A O 1
ATOM 1336 N N . THR A 1 179 ? -1.768 16.225 14.973 1.00 45.12 179 THR A N 1
ATOM 1337 C CA . THR A 1 179 ? -2.036 15.701 13.637 1.00 45.12 179 THR A CA 1
ATOM 1338 C C . THR A 1 179 ? -1.151 16.484 12.678 1.00 45.12 179 THR A C 1
ATOM 1340 O O . THR A 1 179 ? -1.415 17.649 12.382 1.00 45.12 179 THR A O 1
ATOM 1343 N N . VAL A 1 180 ? -0.046 15.872 12.256 1.00 45.84 180 VAL A N 1
ATOM 1344 C CA . VAL A 1 180 ? 0.850 16.447 11.253 1.00 45.84 180 VAL A CA 1
ATOM 1345 C C . VAL A 1 180 ? 0.049 16.570 9.961 1.00 45.84 180 VAL A C 1
ATOM 1347 O O . VAL A 1 180 ? -0.332 15.570 9.359 1.00 45.84 180 VAL A O 1
ATOM 1350 N N . LEU A 1 181 ? -0.269 17.806 9.576 1.00 45.44 181 LEU A N 1
ATOM 1351 C CA . LEU A 1 181 ? -0.993 18.102 8.348 1.00 45.44 181 LEU A CA 1
ATOM 1352 C C . LEU A 1 181 ? 0.006 18.031 7.187 1.00 45.44 181 LEU A C 1
ATOM 1354 O O . LEU A 1 181 ? 0.773 18.966 6.954 1.00 45.44 181 LEU A O 1
ATOM 1358 N N . PHE A 1 182 ? 0.040 16.894 6.500 1.00 49.94 182 PHE A N 1
ATOM 1359 C CA . PHE A 1 182 ? 0.841 16.736 5.294 1.00 49.94 182 PHE A CA 1
ATOM 1360 C C . PHE A 1 182 ? 0.204 17.544 4.151 1.00 49.94 182 PHE A C 1
ATOM 1362 O O . PHE A 1 182 ? -1.018 17.601 4.005 1.00 49.94 182 PHE A O 1
ATOM 1369 N N . SER A 1 183 ? 1.018 18.242 3.351 1.00 56.03 183 SER A N 1
ATOM 1370 C CA . SER A 1 183 ? 0.532 18.842 2.108 1.00 56.03 183 SER A CA 1
ATOM 1371 C C . SER A 1 183 ? 0.121 17.725 1.169 1.00 56.03 183 SER A C 1
ATOM 1373 O O . SER A 1 183 ? 0.927 16.828 0.927 1.00 56.03 183 SER A O 1
ATOM 1375 N N . VAL A 1 184 ? -1.065 17.865 0.581 1.00 61.06 184 VAL A N 1
ATOM 1376 C CA . VAL A 1 184 ? -1.651 16.942 -0.393 1.00 61.06 184 VAL A CA 1
ATOM 1377 C C . VAL A 1 184 ? -0.691 16.727 -1.566 1.00 61.06 184 VAL A C 1
ATOM 1379 O O . VAL A 1 184 ? -0.685 17.464 -2.561 1.00 61.06 184 VAL A O 1
ATOM 1382 N N . THR A 1 185 ? 0.168 15.720 -1.457 1.00 69.38 185 THR A N 1
ATOM 1383 C CA . THR A 1 185 ? 0.915 15.226 -2.601 1.00 69.38 185 THR A CA 1
ATOM 1384 C C . THR A 1 185 ? 0.009 14.298 -3.374 1.00 69.38 185 THR A C 1
ATOM 1386 O O . THR A 1 185 ? -0.274 13.187 -2.949 1.00 69.38 185 THR A O 1
ATOM 1389 N N . ASN A 1 186 ? -0.434 14.764 -4.538 1.00 89.25 186 ASN A N 1
ATOM 1390 C CA . ASN A 1 186 ? -1.351 13.992 -5.356 1.00 89.25 186 ASN A CA 1
ATOM 1391 C C . ASN A 1 186 ? -0.735 12.646 -5.772 1.00 89.25 186 ASN A C 1
ATOM 1393 O O . ASN A 1 186 ? 0.288 12.627 -6.469 1.00 89.25 186 ASN A O 1
ATOM 1397 N N . PHE A 1 187 ? -1.385 11.544 -5.387 1.00 92.31 187 PHE A N 1
ATOM 1398 C CA . PHE A 1 187 ? -0.950 10.170 -5.666 1.00 92.31 187 PHE A CA 1
ATOM 1399 C C . PHE A 1 187 ? -0.576 9.965 -7.145 1.00 92.31 187 PHE A C 1
ATOM 1401 O O . PHE A 1 187 ? 0.463 9.377 -7.450 1.00 92.31 187 PHE A O 1
ATOM 1408 N N . SER A 1 188 ? -1.329 10.562 -8.080 1.00 94.19 188 SER A N 1
ATOM 1409 C CA . SER A 1 188 ? -1.049 10.473 -9.524 1.00 94.19 188 SER A CA 1
ATOM 1410 C C . SER A 1 188 ? 0.342 10.998 -9.900 1.00 94.19 188 SER A C 1
ATOM 1412 O O . SER A 1 188 ? 0.991 10.468 -10.805 1.00 94.19 188 SER A O 1
ATOM 1414 N N . LYS A 1 189 ? 0.846 12.032 -9.212 1.00 94.19 189 LYS A N 1
ATOM 1415 C CA . LYS A 1 189 ? 2.200 12.557 -9.451 1.00 94.19 189 LYS A CA 1
ATOM 1416 C C . LYS A 1 189 ? 3.263 11.551 -9.013 1.00 94.19 189 LYS A C 1
ATOM 1418 O O . LYS A 1 189 ? 4.224 11.337 -9.750 1.00 94.19 189 LYS A O 1
ATOM 1423 N N . VAL A 1 190 ? 3.085 10.926 -7.849 1.00 94.88 190 VAL A N 1
ATOM 1424 C CA . VAL A 1 190 ? 4.014 9.908 -7.335 1.00 94.88 190 VAL A CA 1
ATOM 1425 C C . VAL A 1 190 ? 3.989 8.662 -8.219 1.00 94.88 190 VAL A C 1
ATOM 1427 O O . VAL A 1 190 ? 5.051 8.183 -8.610 1.00 94.88 190 VAL A O 1
ATOM 1430 N N . ALA A 1 191 ? 2.805 8.205 -8.629 1.00 96.12 191 ALA A N 1
ATOM 1431 C CA . ALA A 1 191 ? 2.637 7.083 -9.549 1.00 96.12 191 ALA A CA 1
ATOM 1432 C C . ALA A 1 191 ? 3.374 7.308 -10.886 1.00 96.12 191 ALA A C 1
ATOM 1434 O O . ALA A 1 191 ? 4.089 6.428 -11.369 1.00 96.12 191 ALA A O 1
ATOM 1435 N N . LYS A 1 192 ? 3.296 8.518 -11.459 1.00 96.38 192 LYS A N 1
ATOM 1436 C CA . LYS A 1 192 ? 4.055 8.877 -12.673 1.00 96.38 192 LYS A CA 1
ATOM 1437 C C . LYS A 1 192 ? 5.568 8.815 -12.458 1.00 96.38 192 LYS A C 1
ATOM 1439 O O . LYS A 1 192 ? 6.268 8.206 -13.267 1.00 96.38 192 LYS A O 1
ATOM 1444 N N . LEU A 1 193 ? 6.067 9.402 -11.366 1.00 96.44 193 LEU A N 1
ATOM 1445 C CA . LEU A 1 193 ? 7.495 9.361 -11.018 1.00 96.44 193 LEU A CA 1
ATOM 1446 C C . LEU A 1 193 ? 7.984 7.925 -10.792 1.00 96.44 193 LEU A C 1
ATOM 1448 O O . LEU A 1 193 ? 9.099 7.581 -11.185 1.00 96.44 193 LEU A O 1
ATOM 1452 N N . PHE A 1 194 ? 7.145 7.082 -10.192 1.00 97.12 194 PHE A N 1
ATOM 1453 C CA . PHE A 1 194 ? 7.418 5.666 -9.992 1.00 97.12 194 PHE A CA 1
ATOM 1454 C C . PHE A 1 194 ? 7.615 4.928 -11.328 1.00 97.12 194 PHE A C 1
ATOM 1456 O O . PHE A 1 194 ? 8.636 4.258 -11.512 1.00 97.12 194 PHE A O 1
ATOM 1463 N N . ILE A 1 195 ? 6.709 5.107 -12.297 1.00 98.00 195 ILE A N 1
ATOM 1464 C CA . ILE A 1 195 ? 6.830 4.495 -13.632 1.00 98.00 195 ILE A CA 1
ATOM 1465 C C . ILE A 1 195 ? 8.048 5.026 -14.398 1.00 98.00 195 ILE A C 1
ATOM 1467 O O . ILE A 1 195 ? 8.772 4.256 -15.034 1.00 98.00 195 ILE A O 1
ATOM 1471 N N . GLU A 1 196 ? 8.330 6.326 -14.321 1.00 97.19 196 GLU A N 1
ATOM 1472 C CA . GLU A 1 196 ? 9.526 6.912 -14.934 1.00 97.19 196 GLU A CA 1
ATOM 1473 C C . GLU A 1 196 ? 10.813 6.307 -14.349 1.00 97.19 196 GLU A C 1
ATOM 1475 O O . GLU A 1 196 ? 11.709 5.886 -15.091 1.00 97.19 196 GLU A O 1
ATOM 1480 N N . LYS A 1 197 ? 10.884 6.183 -13.018 1.00 97.06 197 LYS A N 1
ATOM 1481 C CA . LYS A 1 197 ? 12.016 5.560 -12.325 1.00 97.06 197 LYS A CA 1
ATOM 1482 C C . LYS A 1 197 ? 12.175 4.091 -12.718 1.00 97.06 197 LYS A C 1
ATOM 1484 O O . LYS A 1 197 ? 13.299 3.669 -12.999 1.00 97.06 197 LYS A O 1
ATOM 1489 N N . ALA A 1 198 ? 11.081 3.333 -12.790 1.00 97.06 198 ALA A N 1
ATOM 1490 C CA . ALA A 1 198 ? 11.092 1.948 -13.253 1.00 97.06 198 ALA A CA 1
ATOM 1491 C C . ALA A 1 198 ? 11.698 1.833 -14.662 1.00 97.06 198 ALA A C 1
ATOM 1493 O O . ALA A 1 198 ? 12.661 1.093 -14.879 1.00 97.06 198 ALA A O 1
ATOM 1494 N N . ASN A 1 199 ? 11.208 2.644 -15.602 1.00 96.69 199 ASN A N 1
ATOM 1495 C CA . ASN A 1 199 ? 11.709 2.684 -16.974 1.00 96.69 199 ASN A CA 1
ATOM 1496 C C . ASN A 1 199 ? 13.194 3.072 -17.044 1.00 96.69 199 ASN A C 1
ATOM 1498 O O . ASN A 1 199 ? 13.952 2.478 -17.815 1.00 96.69 199 ASN A O 1
ATOM 1502 N N . SER A 1 200 ? 13.639 4.007 -16.199 1.00 96.25 200 SER A N 1
ATOM 1503 C CA . SER A 1 200 ? 15.052 4.382 -16.076 1.00 96.25 200 SER A CA 1
ATOM 1504 C C . SER A 1 200 ? 15.930 3.198 -15.647 1.00 96.25 200 SER A C 1
ATOM 1506 O O . SER A 1 200 ? 16.966 2.943 -16.265 1.00 96.25 200 SER A O 1
ATOM 1508 N N . ILE A 1 201 ? 15.506 2.424 -14.640 1.00 94.88 201 ILE A N 1
ATOM 1509 C CA . ILE A 1 201 ? 16.238 1.236 -14.165 1.00 94.88 201 ILE A CA 1
ATOM 1510 C C . ILE A 1 201 ? 16.337 0.179 -15.274 1.00 94.88 201 ILE A C 1
ATOM 1512 O O . ILE A 1 201 ? 17.415 -0.375 -15.509 1.00 94.88 201 ILE A O 1
ATOM 1516 N N . ILE A 1 202 ? 15.239 -0.077 -15.995 1.00 94.81 202 ILE A N 1
ATOM 1517 C CA . ILE A 1 202 ? 15.226 -1.009 -17.135 1.00 94.81 202 ILE A CA 1
ATOM 1518 C C . ILE A 1 202 ? 16.197 -0.536 -18.226 1.00 94.81 202 ILE A C 1
ATOM 1520 O O . ILE A 1 202 ? 16.965 -1.337 -18.763 1.00 94.81 202 ILE A O 1
ATOM 1524 N N . GLY A 1 203 ? 16.191 0.763 -18.541 1.00 92.81 203 GLY A N 1
ATOM 1525 C CA . GLY A 1 203 ? 17.074 1.370 -19.536 1.00 92.81 203 GLY A CA 1
ATOM 1526 C C . GLY A 1 203 ? 18.556 1.209 -19.194 1.00 92.81 203 GLY A C 1
ATOM 1527 O O . GLY A 1 203 ? 19.334 0.792 -20.050 1.00 92.81 203 GLY A O 1
ATOM 1528 N N . LYS A 1 204 ? 18.941 1.446 -17.932 1.00 90.19 204 LYS A N 1
ATOM 1529 C CA . LYS A 1 204 ? 20.324 1.253 -17.460 1.00 90.19 204 LYS A CA 1
ATOM 1530 C C . LYS A 1 204 ? 20.793 -0.193 -17.624 1.00 90.19 204 LYS A C 1
ATOM 1532 O O . LYS A 1 204 ? 21.887 -0.425 -18.126 1.00 90.19 204 LYS A O 1
ATOM 1537 N N . ARG A 1 205 ? 19.949 -1.175 -17.282 1.00 84.12 205 ARG A N 1
ATOM 1538 C CA . ARG A 1 205 ? 20.297 -2.604 -17.417 1.00 84.12 205 ARG A CA 1
ATOM 1539 C C . ARG A 1 205 ? 20.534 -3.029 -18.864 1.00 84.12 205 ARG A C 1
ATOM 1541 O O . ARG A 1 205 ? 21.407 -3.853 -19.108 1.00 84.12 205 ARG A O 1
ATOM 1548 N N . LYS A 1 206 ? 19.806 -2.451 -19.827 1.00 81.25 206 LYS A N 1
ATOM 1549 C CA . LYS A 1 206 ? 20.022 -2.726 -21.260 1.00 81.25 206 LYS A CA 1
ATOM 1550 C C . LYS A 1 206 ? 21.383 -2.238 -21.762 1.00 81.25 206 LYS A C 1
ATOM 1552 O O . LYS A 1 206 ? 21.884 -2.775 -22.743 1.00 81.25 206 LYS A O 1
ATOM 1557 N N . LEU A 1 207 ? 21.973 -1.242 -21.102 1.00 73.94 207 LEU A N 1
ATOM 1558 C CA . LEU A 1 207 ? 23.280 -0.695 -21.466 1.00 73.94 207 LEU A CA 1
ATOM 1559 C C . LEU A 1 207 ? 24.446 -1.435 -20.797 1.00 73.94 207 LEU A C 1
ATOM 1561 O O . LEU A 1 207 ? 25.556 -1.368 -21.309 1.00 73.94 207 LEU A O 1
ATOM 1565 N N . SER A 1 208 ? 24.201 -2.162 -19.703 1.00 73.12 208 SER A N 1
ATOM 1566 C CA . SER A 1 208 ? 25.227 -2.874 -18.919 1.00 73.12 208 SER A CA 1
ATOM 1567 C C . SER A 1 208 ? 25.302 -4.384 -19.197 1.00 73.12 208 SER A C 1
ATOM 1569 O O . SER A 1 208 ? 25.780 -5.139 -18.354 1.00 73.12 208 SER A O 1
ATOM 1571 N N . GLY A 1 209 ? 24.795 -4.857 -20.339 1.00 71.00 209 GLY A N 1
ATOM 1572 C CA . GLY A 1 209 ? 24.862 -6.278 -20.696 1.00 71.00 209 GLY A CA 1
ATOM 1573 C C . GLY A 1 209 ? 26.306 -6.773 -20.916 1.00 71.00 209 GLY A C 1
ATOM 1574 O O . GLY A 1 209 ? 27.138 -5.975 -21.362 1.00 71.00 209 GLY A O 1
ATOM 1575 N N . PRO A 1 210 ? 26.601 -8.068 -20.663 1.00 56.78 210 PRO A N 1
ATOM 1576 C CA . PRO A 1 210 ? 27.894 -8.685 -20.979 1.00 56.78 210 PRO A CA 1
ATOM 1577 C C . PRO A 1 210 ? 28.192 -8.495 -22.469 1.00 56.78 210 PRO A C 1
ATOM 1579 O O . PRO A 1 210 ? 27.457 -9.005 -23.317 1.00 56.78 210 PRO A O 1
ATOM 1582 N N . GLY A 1 211 ? 29.192 -7.679 -22.800 1.00 58.28 211 GLY A N 1
ATOM 1583 C CA . GLY A 1 211 ? 29.409 -7.203 -24.172 1.00 58.28 211 GLY A CA 1
ATOM 1584 C C . GLY A 1 211 ? 29.502 -5.684 -24.308 1.00 58.28 211 GLY A C 1
ATOM 1585 O O . GLY A 1 211 ? 30.098 -5.202 -25.271 1.00 58.28 211 GLY A O 1
ATOM 1586 N N . SER A 1 212 ? 28.963 -4.916 -23.358 1.00 60.31 212 SER A N 1
ATOM 1587 C CA . SER A 1 212 ? 29.058 -3.445 -23.352 1.00 60.31 212 SER A CA 1
ATOM 1588 C C . SER A 1 212 ? 30.499 -2.958 -23.160 1.00 60.31 212 SER A C 1
ATOM 1590 O O . SER A 1 212 ? 30.927 -1.989 -23.788 1.00 60.31 212 SER A O 1
ATOM 1592 N N . GLU A 1 213 ? 31.298 -3.708 -22.407 1.00 61.34 213 GLU A N 1
ATOM 1593 C CA . GLU A 1 213 ? 32.738 -3.524 -22.259 1.00 61.34 213 GLU A CA 1
ATOM 1594 C C . GLU A 1 213 ? 33.496 -3.743 -23.585 1.00 61.34 213 GLU A C 1
ATOM 1596 O O . GLU A 1 213 ? 34.495 -3.072 -23.856 1.00 61.34 213 GLU A O 1
ATOM 1601 N N . TYR A 1 214 ? 32.972 -4.590 -24.479 1.00 56.22 214 TYR A N 1
ATOM 1602 C CA . TYR A 1 214 ? 33.547 -4.825 -25.807 1.00 56.22 214 TYR A CA 1
ATOM 1603 C C . TYR A 1 214 ? 33.046 -3.849 -26.873 1.00 56.22 214 TYR A C 1
ATOM 1605 O O . TYR A 1 214 ? 33.712 -3.687 -27.896 1.00 56.22 214 TYR A O 1
ATOM 1613 N N . VAL A 1 215 ? 31.934 -3.142 -26.644 1.00 53.75 215 VAL A N 1
ATOM 1614 C CA . VAL A 1 215 ? 31.530 -2.031 -27.522 1.00 53.75 215 VAL A CA 1
ATOM 1615 C C . VAL A 1 215 ? 32.598 -0.938 -27.485 1.00 53.75 215 VAL A C 1
ATOM 1617 O O . VAL A 1 215 ? 32.972 -0.418 -28.533 1.00 53.75 215 VAL A O 1
ATOM 1620 N N . HIS A 1 216 ? 33.199 -0.670 -26.324 1.00 51.28 216 HIS A N 1
ATOM 1621 C CA . HIS A 1 216 ? 34.323 0.263 -26.234 1.00 51.28 216 HIS A CA 1
ATOM 1622 C C . HIS A 1 216 ? 35.624 -0.295 -26.838 1.00 51.28 216 HIS A C 1
ATOM 1624 O O . HIS A 1 216 ? 36.360 0.456 -27.478 1.00 51.28 216 HIS A O 1
ATOM 1630 N N . ALA A 1 217 ? 35.877 -1.606 -26.750 1.00 52.28 217 ALA A N 1
ATOM 1631 C CA . ALA A 1 217 ? 37.037 -2.230 -27.398 1.00 52.28 217 ALA A CA 1
ATOM 1632 C C . ALA A 1 217 ? 36.918 -2.280 -28.939 1.00 52.28 217 ALA A C 1
ATOM 1634 O O . ALA A 1 217 ? 37.909 -2.091 -29.645 1.00 52.28 217 ALA A O 1
ATOM 1635 N N . ALA A 1 218 ? 35.710 -2.445 -29.489 1.00 50.06 218 ALA A N 1
ATOM 1636 C CA . ALA A 1 218 ? 35.455 -2.354 -30.930 1.00 50.06 218 ALA A CA 1
ATOM 1637 C C . ALA A 1 218 ? 35.490 -0.900 -31.450 1.00 50.06 218 ALA A C 1
ATOM 1639 O O . ALA A 1 218 ? 35.830 -0.664 -32.612 1.00 50.06 218 ALA A O 1
ATOM 1640 N N . ILE A 1 219 ? 35.236 0.085 -30.580 1.00 51.31 219 ILE A N 1
ATOM 1641 C CA . ILE A 1 219 ? 35.487 1.514 -30.841 1.00 51.31 219 ILE A CA 1
ATOM 1642 C C . ILE A 1 219 ? 36.996 1.843 -30.788 1.00 51.31 219 ILE A C 1
ATOM 1644 O O . ILE A 1 219 ? 37.405 2.906 -31.239 1.00 51.31 219 ILE A O 1
ATOM 1648 N N . GLY A 1 220 ? 37.870 0.905 -30.405 1.00 47.91 220 GLY A N 1
ATOM 1649 C CA . GLY A 1 220 ? 39.324 1.010 -30.614 1.00 47.91 220 GLY A CA 1
ATOM 1650 C C . GLY A 1 220 ? 39.752 1.057 -32.092 1.00 47.91 220 GLY A C 1
ATOM 1651 O O . GLY A 1 220 ? 40.899 1.372 -32.401 1.00 47.91 220 GLY A O 1
ATOM 1652 N N . LYS A 1 221 ? 38.829 0.809 -33.032 1.00 53.19 221 LYS A N 1
ATOM 1653 C CA . LYS A 1 221 ? 38.954 1.232 -34.436 1.00 53.19 221 LYS A CA 1
ATOM 1654 C C . LYS A 1 221 ? 37.903 2.289 -34.758 1.00 53.19 221 LYS A C 1
ATOM 1656 O O . LYS A 1 221 ? 37.122 2.135 -35.696 1.00 53.19 221 LYS A O 1
ATOM 1661 N N . GLN A 1 222 ? 37.857 3.357 -33.967 1.00 55.34 222 GLN A N 1
ATOM 1662 C CA . GLN A 1 222 ? 37.065 4.537 -34.273 1.00 55.34 222 GLN A CA 1
ATOM 1663 C C . GLN A 1 222 ? 37.514 5.028 -35.650 1.00 55.34 222 GLN A C 1
ATOM 1665 O O . GLN A 1 222 ? 38.627 5.529 -35.823 1.00 55.34 222 GLN A O 1
ATOM 1670 N N . GLY A 1 223 ? 36.670 4.812 -36.661 1.00 60.78 223 GLY A N 1
ATOM 1671 C CA . GLY A 1 223 ? 36.835 5.453 -37.954 1.00 60.78 223 GLY A CA 1
ATOM 1672 C C . GLY A 1 223 ? 36.944 6.943 -37.678 1.00 60.78 223 GLY A C 1
ATOM 1673 O O . GLY A 1 223 ? 35.981 7.543 -37.210 1.00 60.78 223 GLY A O 1
ATOM 1674 N N . SER A 1 224 ? 38.146 7.495 -37.862 1.00 69.44 224 SER A N 1
ATOM 1675 C CA . SER A 1 224 ? 38.452 8.888 -37.546 1.00 69.44 224 SER A CA 1
ATOM 1676 C C . SER A 1 224 ? 37.342 9.766 -38.121 1.00 69.44 224 SER A C 1
ATOM 1678 O O . SER A 1 224 ? 37.067 9.730 -39.314 1.00 69.44 224 SER A O 1
ATOM 1680 N N . THR A 1 225 ? 36.641 10.523 -37.291 1.00 73.00 225 THR A N 1
ATOM 1681 C CA . THR A 1 225 ? 35.758 11.570 -37.799 1.00 73.00 225 THR A CA 1
ATOM 1682 C C . THR A 1 225 ? 36.629 12.680 -38.377 1.00 73.00 225 THR A C 1
ATOM 1684 O O . THR A 1 225 ? 37.753 12.921 -37.926 1.00 73.00 225 THR A O 1
ATOM 1687 N N . ASN A 1 226 ? 36.174 13.317 -39.453 1.00 72.62 226 ASN A N 1
ATOM 1688 C CA . ASN A 1 226 ? 36.841 14.513 -39.947 1.00 72.62 226 ASN A CA 1
ATOM 1689 C C . ASN A 1 226 ? 36.532 15.665 -38.981 1.00 72.62 226 ASN A C 1
ATOM 1691 O O . ASN A 1 226 ? 35.380 16.092 -38.907 1.00 72.62 226 ASN A O 1
ATOM 1695 N N . SER A 1 227 ? 37.542 16.174 -38.268 1.00 78.94 227 SER A N 1
ATOM 1696 C CA . SER A 1 227 ? 37.376 17.250 -37.280 1.00 78.94 227 SER A CA 1
ATOM 1697 C C . SER A 1 227 ? 36.726 18.514 -37.851 1.00 78.94 227 SER A C 1
ATOM 1699 O O . SER A 1 227 ? 36.093 19.252 -37.110 1.00 78.94 227 SER A O 1
ATOM 1701 N N . SER A 1 228 ? 36.831 18.752 -39.162 1.00 82.19 228 SER A N 1
ATOM 1702 C CA . SER A 1 228 ? 36.240 19.921 -39.818 1.00 82.19 228 SER A CA 1
ATOM 1703 C C . SER A 1 228 ? 34.760 19.754 -40.173 1.00 82.19 228 SER A C 1
ATOM 1705 O O . SER A 1 228 ? 34.090 20.755 -40.401 1.00 82.19 228 SER A O 1
ATOM 1707 N N . MET A 1 229 ? 34.250 18.522 -40.293 1.00 78.31 229 MET A N 1
ATOM 1708 C CA . MET A 1 229 ? 32.894 18.265 -40.812 1.00 78.31 229 MET A CA 1
ATOM 1709 C C . MET A 1 229 ? 32.035 17.366 -39.916 1.00 78.31 229 MET A C 1
ATOM 1711 O O . MET A 1 229 ? 30.849 17.204 -40.187 1.00 78.31 229 MET A O 1
ATOM 1715 N N . GLY A 1 230 ? 32.615 16.723 -38.900 1.00 81.31 230 GLY A N 1
ATOM 1716 C CA . GLY A 1 230 ? 31.912 15.782 -38.020 1.00 81.31 230 GLY A CA 1
ATOM 1717 C C . GLY A 1 230 ? 31.493 14.463 -38.686 1.00 81.31 230 GLY A C 1
ATOM 1718 O O . GLY A 1 230 ? 30.834 13.641 -38.058 1.00 81.31 230 GLY A O 1
ATOM 1719 N N . LEU A 1 231 ? 31.871 14.225 -39.947 1.00 80.50 231 LEU A N 1
ATOM 1720 C CA . LEU A 1 231 ? 31.503 13.022 -40.698 1.00 80.50 231 LEU A CA 1
ATOM 1721 C C . LEU A 1 231 ? 32.477 11.866 -40.423 1.00 80.50 231 LEU A C 1
ATOM 1723 O O . LEU A 1 231 ? 33.698 12.048 -40.434 1.00 80.50 231 LEU A O 1
ATOM 1727 N N . CYS A 1 232 ? 31.939 10.660 -40.219 1.00 78.06 232 CYS A N 1
ATOM 1728 C CA . CYS A 1 232 ? 32.724 9.447 -39.979 1.00 78.06 232 CYS A CA 1
ATOM 1729 C C . CYS A 1 232 ? 33.505 9.021 -41.230 1.00 78.06 232 CYS A C 1
ATOM 1731 O O . CYS A 1 232 ? 32.915 8.821 -42.296 1.00 78.06 232 CYS A O 1
ATOM 1733 N N . LYS A 1 233 ? 34.823 8.804 -41.104 1.00 80.06 233 LYS A N 1
ATOM 1734 C CA . LYS A 1 233 ? 35.600 8.137 -42.157 1.00 80.06 233 LYS A CA 1
ATOM 1735 C C . LYS A 1 233 ? 35.261 6.651 -42.176 1.00 80.06 233 LYS A C 1
ATOM 1737 O O . LYS A 1 233 ? 35.268 5.979 -41.147 1.00 80.06 233 LYS A O 1
ATOM 1742 N N . HIS A 1 234 ? 35.013 6.123 -43.366 1.00 82.19 234 HIS A N 1
ATOM 1743 C CA . HIS A 1 234 ? 34.822 4.690 -43.596 1.00 82.19 234 HIS A CA 1
ATOM 1744 C C . HIS A 1 234 ? 35.466 4.275 -44.924 1.00 82.19 234 HIS A C 1
ATOM 1746 O O . HIS A 1 234 ? 35.915 5.124 -45.692 1.00 82.19 234 HIS A O 1
ATOM 1752 N N . LYS A 1 235 ? 35.491 2.970 -45.235 1.00 81.56 235 LYS A N 1
ATOM 1753 C CA . LYS A 1 235 ? 36.176 2.401 -46.419 1.00 81.56 235 LYS A CA 1
ATOM 1754 C C . LYS A 1 235 ? 35.806 3.065 -47.757 1.00 81.56 235 LYS A C 1
ATOM 1756 O O . LYS A 1 235 ? 36.559 2.945 -48.716 1.00 81.56 235 LYS A O 1
ATOM 1761 N N . HIS A 1 236 ? 34.644 3.710 -47.864 1.00 80.00 236 HIS A N 1
ATOM 1762 C CA . HIS A 1 236 ? 34.176 4.359 -49.101 1.00 80.00 236 HIS A CA 1
ATOM 1763 C C . HIS A 1 236 ? 34.125 5.891 -48.994 1.00 80.00 236 HIS A C 1
ATOM 1765 O O . HIS A 1 236 ? 33.833 6.560 -49.977 1.00 80.00 236 HIS A O 1
ATOM 1771 N N . ASN A 1 237 ? 34.456 6.446 -47.826 1.00 82.25 237 ASN A N 1
ATOM 1772 C CA . ASN A 1 237 ? 34.662 7.874 -47.609 1.00 82.25 237 ASN A CA 1
ATOM 1773 C C . ASN A 1 237 ? 35.860 8.073 -46.664 1.00 82.25 237 ASN A C 1
ATOM 1775 O O . ASN A 1 237 ? 35.689 8.445 -45.500 1.00 82.25 237 ASN A O 1
ATOM 1779 N N . PRO A 1 238 ? 37.090 7.788 -47.124 1.00 81.94 238 PRO A N 1
ATOM 1780 C CA . PRO A 1 238 ? 38.275 7.802 -46.267 1.00 81.94 238 PRO A CA 1
ATOM 1781 C C . PRO A 1 238 ? 38.641 9.207 -45.772 1.00 81.94 238 PRO A C 1
ATOM 1783 O O . PRO A 1 238 ? 39.406 9.337 -44.823 1.00 81.94 238 PRO A O 1
ATOM 1786 N N . LYS A 1 239 ? 38.097 10.263 -46.390 1.00 85.88 239 LYS A N 1
ATOM 1787 C CA . LYS A 1 239 ? 38.320 11.656 -45.980 1.00 85.88 239 LYS A CA 1
ATOM 1788 C C . LYS A 1 239 ? 37.189 12.226 -45.120 1.00 85.88 239 LYS A C 1
ATOM 1790 O O . LYS A 1 239 ? 37.355 13.319 -44.588 1.00 85.88 239 LYS A O 1
ATOM 1795 N N . GLY A 1 240 ? 36.071 11.511 -44.958 1.00 88.25 240 GLY A N 1
ATOM 1796 C CA . GLY A 1 240 ? 34.907 12.020 -44.228 1.00 88.25 240 GLY A CA 1
ATOM 1797 C C . GLY A 1 240 ? 34.403 13.336 -44.826 1.00 88.25 240 GLY A C 1
ATOM 1798 O O . GLY A 1 240 ? 34.114 14.271 -44.091 1.00 88.25 240 GLY A O 1
ATOM 1799 N N . VAL A 1 241 ? 34.392 13.447 -46.157 1.00 88.62 241 VAL A N 1
ATOM 1800 C CA . VAL A 1 241 ? 33.911 14.643 -46.867 1.00 88.62 241 VAL A CA 1
ATOM 1801 C C . VAL A 1 241 ? 32.479 14.425 -47.336 1.00 88.62 241 VAL A C 1
ATOM 1803 O O . VAL A 1 241 ? 32.079 13.293 -47.621 1.00 88.62 241 VAL A O 1
ATOM 1806 N N . LYS A 1 242 ? 31.688 15.498 -47.404 1.00 85.62 242 LYS A N 1
ATOM 1807 C CA . LYS A 1 242 ? 30.328 15.440 -47.952 1.00 85.62 242 LYS A CA 1
ATOM 1808 C C . LYS A 1 242 ? 30.402 15.062 -49.437 1.00 85.62 242 LYS A C 1
ATOM 1810 O O . LYS A 1 242 ? 31.228 15.600 -50.170 1.00 85.62 242 LYS A O 1
ATOM 1815 N N . CYS A 1 243 ? 29.557 14.129 -49.877 1.00 80.94 243 CYS A N 1
ATOM 1816 C CA . CYS A 1 243 ? 29.431 13.814 -51.300 1.00 80.94 243 CYS A CA 1
ATOM 1817 C C . CYS A 1 243 ? 28.868 15.048 -52.026 1.00 80.94 243 CYS A C 1
ATOM 1819 O O . CYS A 1 243 ? 27.756 15.465 -51.720 1.00 80.94 243 CYS A O 1
ATOM 1821 N N . THR A 1 244 ? 29.631 15.626 -52.956 1.00 85.25 244 THR A N 1
ATOM 1822 C CA . THR A 1 244 ? 29.223 16.778 -53.788 1.00 85.25 244 THR A CA 1
ATOM 1823 C C . THR A 1 244 ? 28.664 16.366 -55.149 1.00 85.25 244 THR A C 1
ATOM 1825 O O . THR A 1 244 ? 28.342 17.213 -55.972 1.00 85.25 244 THR A O 1
ATOM 1828 N N . ASN A 1 245 ? 28.570 15.064 -55.421 1.00 82.25 245 ASN A N 1
ATOM 1829 C CA . ASN A 1 245 ? 27.978 14.578 -56.659 1.00 82.25 245 ASN A CA 1
ATOM 1830 C C . ASN A 1 245 ? 26.456 14.802 -56.610 1.00 82.25 245 ASN A C 1
ATOM 1832 O O . ASN A 1 245 ? 25.832 14.418 -55.623 1.00 82.25 245 ASN A O 1
ATOM 1836 N N . ALA A 1 246 ? 25.858 15.354 -57.670 1.00 79.62 246 ALA A N 1
ATOM 1837 C CA . ALA A 1 246 ? 24.412 15.591 -57.771 1.00 79.62 246 ALA A CA 1
ATOM 1838 C C . ALA A 1 246 ? 23.580 14.315 -57.516 1.00 79.62 246 ALA A C 1
ATOM 1840 O O . ALA A 1 246 ? 22.474 14.376 -56.994 1.00 79.62 246 ALA A O 1
ATOM 1841 N N . ALA A 1 247 ? 24.150 13.127 -57.760 1.00 71.56 247 ALA A N 1
ATOM 1842 C CA . ALA A 1 247 ? 23.538 11.834 -57.423 1.00 71.56 247 ALA A CA 1
ATOM 1843 C C . ALA A 1 247 ? 23.423 11.534 -55.904 1.00 71.56 247 ALA A C 1
ATOM 1845 O O . ALA A 1 247 ? 22.922 10.472 -55.509 1.00 71.56 247 ALA A O 1
ATOM 1846 N N . CYS A 1 248 ? 23.961 12.405 -55.049 1.00 68.19 248 CYS A N 1
ATOM 1847 C CA . CYS A 1 248 ? 23.887 12.347 -53.589 1.00 68.19 248 CYS A CA 1
ATOM 1848 C C . CYS A 1 248 ? 22.963 13.426 -52.995 1.00 68.19 248 CYS A C 1
ATOM 1850 O O . CYS A 1 248 ? 22.706 13.381 -51.792 1.00 68.19 248 CYS A O 1
ATOM 1852 N N . GLU A 1 249 ? 22.479 14.382 -53.791 1.00 63.81 249 GLU A N 1
ATOM 1853 C CA . GLU A 1 249 ? 21.533 15.395 -53.322 1.00 63.81 249 GLU A CA 1
ATOM 1854 C C . GLU A 1 249 ? 20.114 14.814 -53.327 1.00 63.81 249 GLU A C 1
ATOM 1856 O O . GLU A 1 249 ? 19.622 14.359 -54.354 1.00 63.81 249 GLU A O 1
ATOM 1861 N N . GLY A 1 250 ? 19.467 14.794 -52.157 1.00 60.72 250 GLY A N 1
ATOM 1862 C CA . GLY A 1 250 ? 18.031 14.511 -52.039 1.00 60.72 250 GLY A CA 1
ATOM 1863 C C . GLY A 1 250 ? 17.619 13.184 -51.394 1.00 60.72 250 GLY A C 1
ATOM 1864 O O . GLY A 1 250 ? 16.426 12.993 -51.192 1.00 60.72 250 GLY A O 1
ATOM 1865 N N . GLU A 1 251 ? 18.537 12.290 -51.006 1.00 51.91 251 GLU A N 1
ATOM 1866 C CA . GLU A 1 251 ? 18.147 11.023 -50.361 1.00 51.91 251 GLU A CA 1
ATOM 1867 C C . GLU A 1 251 ? 18.772 10.811 -48.977 1.00 51.91 251 GLU A C 1
ATOM 1869 O O . GLU A 1 251 ? 19.988 10.887 -48.785 1.00 51.91 251 GLU A O 1
ATOM 1874 N N . GLU A 1 252 ? 17.916 10.488 -48.004 1.00 55.16 252 GLU A N 1
ATOM 1875 C CA . GLU A 1 252 ? 18.296 10.095 -46.649 1.00 55.16 252 GLU A CA 1
ATOM 1876 C C . GLU A 1 252 ? 19.274 8.903 -46.683 1.00 55.16 252 GLU A C 1
ATOM 1878 O O . GLU A 1 252 ? 18.977 7.823 -47.203 1.00 55.16 252 GLU A O 1
ATOM 1883 N N . TRP A 1 253 ? 20.449 9.083 -46.069 1.00 55.81 253 TRP A N 1
ATOM 1884 C CA . TRP A 1 253 ? 21.579 8.139 -46.056 1.00 55.81 253 TRP A CA 1
ATOM 1885 C C . TRP A 1 253 ? 21.206 6.679 -45.722 1.00 55.81 253 TRP A C 1
ATOM 1887 O O . TRP A 1 253 ? 21.878 5.742 -46.160 1.00 55.81 253 TRP A O 1
ATOM 1897 N N . LYS A 1 254 ? 20.115 6.455 -44.979 1.00 50.81 254 LYS A N 1
ATOM 1898 C CA . LYS A 1 254 ? 19.683 5.124 -44.527 1.00 50.81 254 LYS A CA 1
ATOM 1899 C C . LYS A 1 254 ? 19.262 4.178 -45.663 1.00 50.81 254 LYS A C 1
ATOM 1901 O O . LYS A 1 254 ? 19.335 2.965 -45.476 1.00 50.81 254 LYS A O 1
ATOM 1906 N N . VAL A 1 255 ? 18.877 4.675 -46.843 1.00 52.88 255 VAL A N 1
ATOM 1907 C CA . VAL A 1 255 ? 18.275 3.830 -47.901 1.00 52.88 255 VAL A CA 1
ATOM 1908 C C . VAL A 1 255 ? 19.313 3.186 -48.839 1.00 52.88 255 VAL A C 1
ATOM 1910 O O . VAL A 1 255 ? 19.094 2.085 -49.359 1.00 52.88 255 VAL A O 1
ATOM 1913 N N . LYS A 1 256 ? 20.492 3.795 -49.026 1.00 54.41 256 LYS A N 1
ATOM 1914 C CA . LYS A 1 256 ? 21.459 3.354 -50.056 1.00 54.41 256 LYS A CA 1
ATOM 1915 C C . LYS A 1 256 ? 22.251 2.092 -49.696 1.00 54.41 256 LYS A C 1
ATOM 1917 O O . LYS A 1 256 ? 22.626 1.336 -50.594 1.00 54.41 256 LYS A O 1
ATOM 1922 N N . HIS A 1 257 ? 22.460 1.796 -48.410 1.00 51.19 257 HIS A N 1
ATOM 1923 C CA . HIS A 1 257 ? 23.313 0.664 -48.017 1.00 51.19 257 HIS A CA 1
ATOM 1924 C C . HIS A 1 257 ? 22.702 -0.720 -48.320 1.00 51.19 257 HIS A C 1
ATOM 1926 O O . HIS A 1 257 ? 23.449 -1.688 -48.451 1.00 51.19 257 HIS A O 1
ATOM 1932 N N . ARG A 1 258 ? 21.374 -0.825 -48.514 1.00 47.84 258 ARG A N 1
ATOM 1933 C CA . ARG A 1 258 ? 20.728 -2.079 -48.957 1.00 47.84 258 ARG A CA 1
ATOM 1934 C C . ARG A 1 258 ? 20.705 -2.272 -50.475 1.00 47.84 258 ARG A C 1
ATOM 1936 O O . ARG A 1 258 ? 20.789 -3.409 -50.925 1.00 47.84 258 ARG A O 1
ATOM 1943 N N . ARG A 1 259 ? 20.618 -1.208 -51.284 1.00 48.91 259 ARG A N 1
ATOM 1944 C CA . ARG A 1 259 ? 20.461 -1.357 -52.750 1.00 48.91 259 ARG A CA 1
ATOM 1945 C C . ARG A 1 259 ? 21.780 -1.600 -53.495 1.00 48.91 259 ARG A C 1
ATOM 1947 O O . ARG A 1 259 ? 21.773 -2.243 -54.540 1.00 48.91 259 ARG A O 1
ATOM 1954 N N . GLY A 1 260 ? 22.918 -1.167 -52.945 1.00 47.22 260 GLY A N 1
ATOM 1955 C CA . GLY A 1 260 ? 24.233 -1.352 -53.581 1.00 47.22 260 GLY A CA 1
ATOM 1956 C C . GLY A 1 260 ? 24.761 -2.795 -53.596 1.00 47.22 260 GLY A C 1
ATOM 1957 O O . GLY A 1 260 ? 25.592 -3.129 -54.438 1.00 47.22 260 GLY A O 1
ATOM 1958 N N . LEU A 1 261 ? 24.272 -3.663 -52.703 1.00 46.25 261 LEU A N 1
ATOM 1959 C CA . LEU A 1 261 ? 24.698 -5.068 -52.624 1.00 46.25 261 LEU A CA 1
ATOM 1960 C C . LEU A 1 261 ? 23.988 -5.971 -53.646 1.00 46.25 261 LEU A C 1
ATOM 1962 O O . LEU A 1 261 ? 24.580 -6.938 -54.112 1.00 46.25 261 LEU A O 1
ATOM 1966 N N . VAL A 1 262 ? 22.774 -5.617 -54.075 1.00 48.72 262 VAL A N 1
ATOM 1967 C CA . VAL A 1 262 ? 21.999 -6.423 -55.038 1.00 48.72 262 VAL A CA 1
ATOM 1968 C C . VAL A 1 262 ? 22.434 -6.160 -56.488 1.00 48.72 262 VAL A C 1
ATOM 1970 O O . VAL A 1 262 ? 22.388 -7.055 -57.329 1.00 48.72 262 VAL A O 1
ATOM 1973 N N . ALA A 1 263 ? 22.945 -4.964 -56.797 1.00 47.53 263 ALA A N 1
ATOM 1974 C CA . ALA A 1 263 ? 23.332 -4.608 -58.166 1.00 47.53 263 ALA A CA 1
ATOM 1975 C C . ALA A 1 263 ? 24.665 -5.230 -58.635 1.00 47.53 263 ALA A C 1
ATOM 1977 O O . ALA A 1 263 ? 24.914 -5.297 -59.838 1.00 47.53 263 ALA A O 1
ATOM 1978 N N . LYS A 1 264 ? 25.524 -5.716 -57.724 1.00 46.91 264 LYS A N 1
ATOM 1979 C CA . LYS A 1 264 ? 26.827 -6.306 -58.092 1.00 46.91 264 LYS A CA 1
ATOM 1980 C C . LYS A 1 264 ? 26.805 -7.819 -58.323 1.00 46.91 264 LYS A C 1
ATOM 1982 O O . LYS A 1 264 ? 27.762 -8.338 -58.885 1.00 46.91 264 LYS A O 1
ATOM 1987 N N . GLN A 1 265 ? 25.724 -8.513 -57.966 1.00 46.41 265 GLN A N 1
ATOM 1988 C CA . GLN A 1 265 ? 25.599 -9.961 -58.184 1.00 46.41 265 GLN A CA 1
ATOM 1989 C C . GLN A 1 265 ? 24.969 -10.337 -59.535 1.00 46.41 265 GLN A C 1
ATOM 1991 O O . GLN A 1 265 ? 25.024 -11.495 -59.928 1.00 46.41 265 GLN A O 1
ATOM 1996 N N . LYS A 1 266 ? 24.422 -9.373 -60.290 1.00 47.09 266 LYS A N 1
ATOM 1997 C CA . LYS A 1 266 ? 23.709 -9.641 -61.553 1.00 47.09 266 LYS A CA 1
ATOM 1998 C C . LYS A 1 266 ? 24.564 -9.513 -62.826 1.00 47.09 266 LYS A C 1
ATOM 2000 O O . LYS A 1 266 ? 24.009 -9.478 -63.916 1.00 47.09 266 LYS A O 1
ATOM 2005 N N . LYS A 1 267 ? 25.899 -9.433 -62.712 1.00 48.81 267 LYS A N 1
ATOM 2006 C CA . LYS A 1 267 ? 26.820 -9.256 -63.861 1.00 48.81 267 LYS A CA 1
ATOM 2007 C C . LYS A 1 267 ? 27.764 -10.442 -64.113 1.00 48.81 267 LYS A C 1
ATOM 2009 O O . LYS A 1 267 ? 28.835 -10.262 -64.678 1.00 48.81 267 LYS A O 1
ATOM 2014 N N . LEU A 1 268 ? 27.370 -11.643 -63.691 1.00 48.91 268 LEU A N 1
ATOM 2015 C CA . LEU A 1 268 ? 28.073 -12.897 -63.983 1.00 48.91 268 LEU A CA 1
ATOM 2016 C C . LEU A 1 268 ? 27.049 -13.987 -64.332 1.00 48.91 268 LEU A C 1
ATOM 2018 O O . LEU A 1 268 ? 26.821 -14.907 -63.557 1.00 48.91 268 LEU A O 1
ATOM 2022 N N . GLN A 1 269 ? 26.407 -13.863 -65.492 1.00 48.69 269 GLN A N 1
ATOM 2023 C CA . GLN A 1 269 ? 25.893 -15.024 -66.218 1.00 48.69 269 GLN A CA 1
ATOM 2024 C C . GLN A 1 269 ? 26.246 -14.849 -67.702 1.00 48.69 269 GLN A C 1
ATOM 2026 O O . GLN A 1 269 ? 25.877 -13.822 -68.276 1.00 48.69 269 GLN A O 1
ATOM 2031 N N . PRO A 1 270 ? 27.005 -15.779 -68.307 1.00 54.88 270 PRO A N 1
ATOM 2032 C CA . PRO A 1 270 ? 27.206 -15.808 -69.748 1.00 54.88 270 PRO A CA 1
ATOM 2033 C C . PRO A 1 270 ? 25.934 -16.349 -70.415 1.00 54.88 270 PRO A C 1
ATOM 2035 O O . PRO A 1 270 ? 25.367 -17.342 -69.959 1.00 54.88 270 PRO A O 1
ATOM 2038 N N . LEU A 1 271 ? 25.468 -15.661 -71.457 1.00 57.16 271 LEU A N 1
ATOM 2039 C CA . LEU A 1 271 ? 24.391 -16.141 -72.325 1.00 57.16 271 LEU A CA 1
ATOM 2040 C C . LEU A 1 271 ? 24.926 -17.258 -73.246 1.00 57.16 271 LEU A C 1
ATOM 2042 O O . LEU A 1 271 ? 2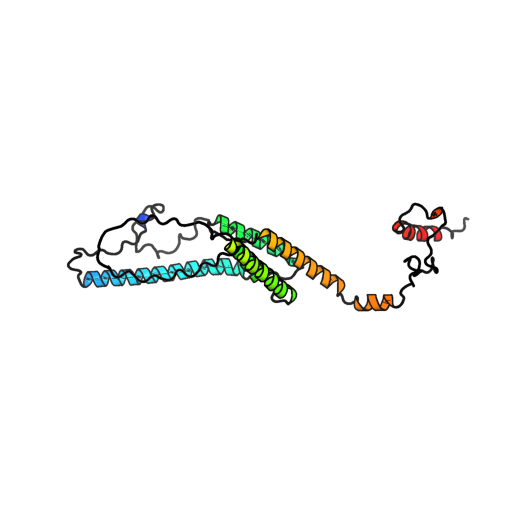6.080 -17.148 -73.672 1.00 57.16 271 LEU A O 1
ATOM 2046 N N . PRO A 1 272 ? 24.126 -18.306 -73.523 1.00 61.25 272 PRO A N 1
ATOM 2047 C CA . PRO A 1 272 ? 24.404 -19.299 -74.560 1.00 61.25 272 PRO A CA 1
ATOM 2048 C C . PRO A 1 272 ? 24.260 -18.727 -75.976 1.00 61.25 272 PRO A C 1
ATOM 2050 O O . PRO A 1 272 ? 23.485 -17.756 -76.154 1.00 61.25 272 PRO A O 1
#

Sequence (272 aa):
MALALKGEHLWAHCSSGLDPTNLADYTSSVPSPVDPTAITAAEIESVLDWLAKAAQAKSIINRRISTIVTSQLDENQTAQKLKDASDAMRYLGIFEDACQRFIQMGVTYSEDEAVFDLLQGLPKTVDWQIFCEITMSRIVNSSSVAAMTITSSVFTIPTDSSSTAIPTPSASAMGIAPTVLFSVTNFSKVAKLFIEKANSIIGKRKLSGPGSEYVHAAIGKQGSTNSSMGLCKHKHNPKGVKCTNAACEGEEWKVKHRRGLVAKQKKLQPLP

Secondary structure (DSSP, 8-state):
---SS---GGGTTS-----TT-GGGGS-PPPPPS-TTS--HHHHHHHHHHHHHHHHHHHHHHHHHHHHHHHHHIIIIIS-S--SGGGHHHHHHHHHHHHHHHHHTT----HHHHHHHHHHTS-SSHHHHHHHHHHHHHHHHHHHHHGGGS------------------------------------HHHHHHHHHHHHHHHHHHHHHSSTTHHHHHHHGGG---B-TTT-PBPBTTBTT-PPP-SGGGTT--TTTHHHHHHHTTSSS-----

Foldseek 3Di:
DPPDPPDDCLQVPFFPDPDPVPVVRSPRDQDDDPDPVDQDPVNVVVNVVVVVSVVVSVVVVCVVCVVVCCVVCCVQQVPLQQPALVCLVVSVVSLVVVVVVCVVVVHDQALVNSLVSSLVSYDPDPLSVVLSVVVVVVQVVLLVVVVVPPPDPDDDDDDDDDDDDDDDDDDDPPDPDPPSDTDRPGNVVSSVVSNVSSVVVVVVVVCPPPCNVVVVVVCVPQQDAQPVARAGADPVRNNSDDDPPPVNPDDDPVPPVVPVVVVVVPPDDDDD